Protein AF-A0A1U8DQM8-F1 (afdb_monomer)

Solvent-accessible surface area (backbone atoms only — not comparable to full-atom values): 13813 Å² total; per-residue (Å²): 132,87,80,74,88,72,86,80,68,83,82,85,63,95,74,50,70,71,56,52,53,49,51,53,57,45,54,64,65,73,50,55,69,70,64,54,44,56,55,49,54,50,50,53,53,52,55,48,55,48,50,52,55,52,48,54,54,60,66,72,51,48,75,68,59,53,50,52,55,51,48,49,52,49,54,54,49,52,52,52,48,53,52,48,53,53,50,51,43,53,73,71,62,56,69,70,79,58,52,49,31,67,52,50,52,47,67,71,44,57,79,79,32,61,60,95,47,70,72,46,19,52,48,46,49,54,55,50,61,66,72,53,51,75,70,67,50,44,59,31,42,52,55,24,52,54,34,43,52,52,36,53,52,50,53,45,56,52,49,54,53,28,51,76,70,72,42,50,68,68,56,58,47,51,61,50,53,53,53,58,59,62,63,77,75,63,84,82,78,90,72,88,89,80,86,89,85,81,88,85,80,90,87,80,89,84,83,89,88,86,85,88,83,91,84,87,80,81,92,78,88,135

Sequence (222 aa):
MQLRGSEEQGMGDGIRVSEMAKKVAHTWRSLPVSEKQAYKAAEEMDMQVYKEQLALYKAQLTPSQKAALMEERIKKKASRELKRKKKELAMFGKPKKPYNSFNFFMAERFQEAKGISAPAKIKWLGDEWQNLSSSEKQNYVQLAEDDKIRYANEMKLWKEQMIEAGREDLLSSEKRFRMLRNKGTKPVKVSEVKTVMISKTAKASSSPEVLAKVVKTKKSEE

Structure (mmCIF, N/CA/C/O backbone):
data_AF-A0A1U8DQM8-F1
#
_entry.id   AF-A0A1U8DQM8-F1
#
loop_
_atom_site.group_PDB
_atom_site.id
_atom_site.type_symbol
_atom_site.label_atom_id
_atom_site.label_alt_id
_atom_site.label_comp_id
_atom_site.label_asym_id
_atom_site.label_entity_id
_atom_site.label_seq_id
_atom_site.pdbx_PDB_ins_code
_atom_site.Cartn_x
_atom_site.Cartn_y
_atom_site.Cartn_z
_atom_site.occupancy
_atom_site.B_iso_or_equiv
_atom_site.auth_seq_id
_atom_site.auth_comp_id
_atom_site.auth_asym_id
_atom_site.auth_atom_id
_atom_site.pdbx_PDB_model_num
ATOM 1 N N . MET A 1 1 ? 30.099 11.713 -32.894 1.00 36.06 1 MET A N 1
ATOM 2 C CA . MET A 1 1 ? 29.524 12.942 -33.482 1.00 36.06 1 MET A CA 1
ATOM 3 C C . MET A 1 1 ? 28.715 13.651 -32.412 1.00 36.06 1 MET A C 1
ATOM 5 O O . MET A 1 1 ? 27.859 13.004 -31.824 1.00 36.06 1 MET A O 1
ATOM 9 N N . GLN A 1 2 ? 28.953 14.936 -32.150 1.00 40.91 2 GLN A N 1
ATOM 10 C CA . GLN A 1 2 ? 27.982 15.759 -31.427 1.00 40.91 2 GLN A CA 1
ATOM 11 C C . GLN A 1 2 ? 26.792 16.034 -32.351 1.00 40.91 2 GLN A C 1
ATOM 13 O O . GLN A 1 2 ? 26.954 16.723 -33.357 1.00 40.91 2 GLN A O 1
ATOM 18 N N . LEU A 1 3 ? 25.596 15.571 -31.985 1.00 40.19 3 LEU A N 1
ATOM 19 C CA . LEU A 1 3 ? 24.382 16.254 -32.423 1.00 40.19 3 LEU A CA 1
ATOM 20 C C . LEU A 1 3 ? 24.177 17.446 -31.489 1.00 40.19 3 LEU A C 1
ATOM 22 O O . LEU A 1 3 ? 23.918 17.300 -30.296 1.00 40.19 3 LEU A O 1
ATOM 26 N N . ARG A 1 4 ? 24.416 18.635 -32.047 1.00 41.28 4 ARG A N 1
ATOM 27 C CA . ARG A 1 4 ? 24.192 19.931 -31.404 1.00 41.28 4 ARG A CA 1
ATOM 28 C C . ARG A 1 4 ? 22.707 20.056 -31.057 1.00 41.28 4 ARG A C 1
ATOM 30 O O . ARG A 1 4 ? 21.872 19.637 -31.852 1.00 41.28 4 ARG A O 1
ATOM 37 N N . GLY A 1 5 ? 22.395 20.626 -29.894 1.00 43.22 5 GLY A N 1
ATOM 38 C CA . GLY A 1 5 ? 21.014 20.754 -29.433 1.00 43.22 5 GLY A CA 1
ATOM 39 C C . GLY A 1 5 ? 20.124 21.475 -30.448 1.00 43.22 5 GLY A C 1
ATOM 40 O O . GLY A 1 5 ? 20.465 22.563 -30.909 1.00 43.22 5 GLY A O 1
ATOM 41 N N . SER A 1 6 ? 18.992 20.854 -30.769 1.00 37.62 6 SER A N 1
ATOM 42 C CA . SER A 1 6 ? 17.816 21.524 -31.324 1.00 37.62 6 SER A CA 1
ATOM 43 C C . SER A 1 6 ? 16.874 21.865 -30.171 1.00 37.62 6 SER A C 1
ATOM 45 O O . SER A 1 6 ? 16.857 21.168 -29.157 1.00 37.62 6 SER A O 1
ATOM 47 N N . GLU A 1 7 ? 16.131 22.958 -30.297 1.00 46.09 7 GLU A N 1
ATOM 48 C CA . GLU A 1 7 ? 15.378 23.537 -29.186 1.00 46.09 7 GLU A CA 1
ATOM 49 C C .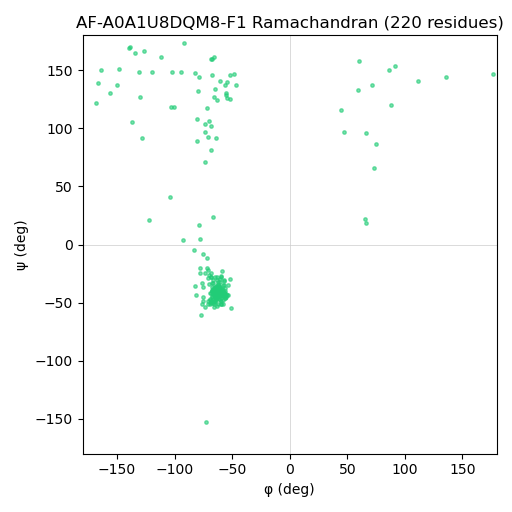 GLU A 1 7 ? 14.139 22.704 -28.825 1.00 46.09 7 GLU A C 1
ATOM 51 O O . GLU A 1 7 ? 13.055 22.911 -29.371 1.00 46.09 7 GLU A O 1
ATOM 56 N N . GLU A 1 8 ? 14.248 21.839 -27.811 1.00 42.84 8 GLU A N 1
ATOM 57 C CA . GLU A 1 8 ? 13.087 21.560 -26.962 1.00 42.84 8 GLU A CA 1
ATOM 58 C C . GLU A 1 8 ? 12.783 22.823 -26.146 1.00 42.84 8 GLU A C 1
ATOM 60 O O . GLU A 1 8 ? 13.183 22.970 -24.989 1.00 42.84 8 GLU A O 1
ATOM 65 N N . GLN A 1 9 ? 12.079 23.766 -26.781 1.00 41.47 9 GLN A N 1
ATOM 66 C CA . GLN A 1 9 ? 11.405 24.844 -26.070 1.00 41.47 9 GLN A CA 1
ATOM 67 C C . GLN A 1 9 ? 10.552 24.212 -24.970 1.00 41.47 9 GLN A C 1
ATOM 69 O O . GLN A 1 9 ? 9.730 23.331 -25.238 1.00 41.47 9 GLN A O 1
ATOM 74 N N . GLY A 1 10 ? 10.753 24.654 -23.729 1.00 51.84 10 GLY A N 1
ATOM 75 C CA . GLY A 1 10 ? 9.989 24.167 -22.589 1.00 51.84 10 GLY A CA 1
ATOM 76 C C . GLY A 1 10 ? 8.522 24.549 -22.744 1.00 51.84 10 GLY A C 1
ATOM 77 O O . GLY A 1 10 ? 8.129 25.630 -22.313 1.00 51.84 10 GLY A O 1
ATOM 78 N N . MET A 1 11 ? 7.722 23.670 -23.356 1.00 46.69 11 MET A N 1
ATOM 79 C CA . MET A 1 11 ? 6.286 23.855 -23.574 1.00 46.69 11 MET A CA 1
ATOM 80 C C . MET A 1 11 ? 5.533 23.676 -22.249 1.00 46.69 11 MET A C 1
ATOM 82 O O . MET A 1 11 ? 4.872 22.669 -21.989 1.00 46.69 11 MET A O 1
ATOM 86 N N . GLY A 1 12 ? 5.727 24.669 -21.383 1.00 56.78 12 GLY A N 1
ATOM 87 C CA . GLY A 1 12 ? 5.123 24.802 -20.072 1.00 56.78 12 GLY A CA 1
ATOM 88 C C . GLY A 1 12 ? 3.648 25.135 -20.197 1.00 56.78 12 GLY A C 1
ATOM 89 O O . GLY A 1 12 ? 3.268 26.297 -20.240 1.00 56.78 12 GLY A O 1
ATOM 90 N N . ASP A 1 13 ? 2.834 24.088 -20.195 1.00 57.94 13 ASP A N 1
ATOM 91 C CA . ASP A 1 13 ? 1.391 24.149 -20.009 1.00 57.94 13 ASP A CA 1
ATOM 92 C C . ASP A 1 13 ? 0.968 23.056 -19.019 1.00 57.94 13 ASP A C 1
ATOM 94 O O . ASP A 1 13 ? 1.710 22.104 -18.763 1.00 57.94 13 ASP A O 1
ATOM 98 N N . GLY A 1 14 ? -0.255 23.140 -18.488 1.00 64.81 14 GLY A N 1
ATOM 99 C CA . GLY A 1 14 ? -0.818 22.183 -17.515 1.00 64.81 14 GLY A CA 1
ATOM 100 C C . GLY A 1 14 ? -1.067 20.753 -18.038 1.00 64.81 14 GLY A C 1
ATOM 101 O O . GLY A 1 14 ? -1.919 20.035 -17.508 1.00 64.81 14 GLY A O 1
ATOM 102 N N . ILE A 1 15 ? -0.370 20.324 -19.094 1.00 69.06 15 ILE A N 1
ATOM 103 C CA . ILE A 1 15 ? -0.572 19.048 -19.783 1.00 69.06 15 ILE A CA 1
ATOM 104 C C . ILE A 1 15 ? -0.110 17.893 -18.891 1.00 69.06 15 ILE A C 1
ATOM 106 O O . ILE A 1 15 ? 1.076 17.608 -18.726 1.00 69.06 15 ILE A O 1
ATOM 110 N N . ARG A 1 16 ? -1.081 17.159 -18.346 1.00 87.50 16 ARG A N 1
ATOM 111 C CA . ARG A 1 16 ? -0.846 15.941 -17.564 1.00 87.50 16 ARG A CA 1
ATOM 112 C C . ARG A 1 16 ? 0.002 14.936 -18.355 1.00 87.50 16 ARG A C 1
ATOM 114 O O . ARG A 1 16 ? -0.256 14.687 -19.530 1.00 87.50 16 ARG A O 1
ATOM 121 N N . VAL A 1 17 ? 0.939 14.265 -17.679 1.00 88.50 17 VAL A N 1
ATOM 122 C CA . VAL A 1 17 ? 1.863 13.269 -18.273 1.00 88.50 17 VAL A CA 1
ATOM 123 C C . VAL A 1 17 ? 1.148 12.176 -19.090 1.00 88.50 17 VAL A C 1
ATOM 125 O O . VAL A 1 17 ? 1.693 11.694 -20.079 1.00 88.50 17 VAL A O 1
ATOM 128 N N . SER A 1 18 ? -0.096 11.819 -18.743 1.00 90.00 18 SER A N 1
ATOM 129 C CA . SER A 1 18 ? -0.920 10.888 -19.531 1.00 90.00 18 SER A CA 1
ATOM 130 C C . SER A 1 18 ? -1.238 11.391 -20.942 1.00 90.00 18 SER A C 1
ATOM 132 O O . SER A 1 18 ? -1.303 10.593 -21.873 1.00 90.00 18 SER A O 1
ATOM 134 N N . GLU A 1 19 ? -1.415 12.699 -21.117 1.00 91.25 19 GLU A N 1
ATOM 135 C CA . GLU A 1 19 ? -1.759 13.318 -22.398 1.00 91.25 19 GLU A CA 1
ATOM 136 C C . GLU A 1 19 ? -0.512 13.529 -23.259 1.00 91.25 19 GLU A C 1
ATOM 138 O O . GLU A 1 19 ? -0.554 13.282 -24.462 1.00 91.25 19 GLU A O 1
ATOM 143 N N . MET A 1 20 ? 0.630 13.848 -22.638 1.00 91.12 20 MET A N 1
ATOM 144 C CA . MET A 1 20 ? 1.933 13.808 -23.315 1.00 91.12 20 MET A CA 1
ATOM 145 C C . MET A 1 20 ? 2.249 12.391 -23.819 1.00 91.12 20 MET A C 1
ATOM 147 O O . MET A 1 20 ? 2.551 12.209 -24.996 1.00 91.12 20 MET A O 1
ATOM 151 N N . ALA A 1 21 ? 2.069 11.364 -22.979 1.00 93.25 21 ALA A N 1
ATOM 152 C CA . ALA A 1 21 ? 2.271 9.969 -23.375 1.00 93.25 21 ALA A CA 1
ATOM 153 C C . ALA A 1 21 ? 1.322 9.518 -24.504 1.00 93.25 21 ALA A C 1
ATOM 155 O O . ALA A 1 21 ? 1.742 8.778 -25.393 1.00 93.25 21 ALA A O 1
ATOM 156 N N . LYS A 1 22 ? 0.062 9.987 -24.525 1.00 94.69 22 LYS A N 1
ATOM 157 C CA . LYS A 1 22 ? -0.864 9.760 -25.653 1.00 94.69 22 LYS A CA 1
ATOM 158 C C . LYS A 1 22 ? -0.367 10.416 -26.944 1.00 94.69 22 LYS A C 1
ATOM 160 O O . LYS A 1 22 ? -0.381 9.749 -27.977 1.00 94.69 22 LYS A O 1
ATOM 165 N N . LYS A 1 23 ? 0.085 11.679 -26.891 1.00 93.94 23 LYS A N 1
ATOM 166 C CA . LYS A 1 23 ? 0.646 12.402 -28.049 1.00 93.94 23 LYS A CA 1
ATOM 167 C C . LYS A 1 23 ? 1.870 11.671 -28.615 1.00 93.94 23 LYS A C 1
ATOM 169 O O . LYS A 1 23 ? 1.865 11.332 -29.793 1.00 93.94 23 LYS A O 1
ATOM 174 N N . VAL A 1 24 ? 2.844 11.318 -27.771 1.00 94.12 24 VAL A N 1
ATOM 175 C CA . VAL A 1 24 ? 4.051 10.562 -28.171 1.00 94.12 24 VAL A CA 1
ATOM 176 C C . VAL A 1 24 ? 3.701 9.177 -28.732 1.00 94.12 24 VAL A C 1
ATOM 178 O O . VAL A 1 24 ? 4.240 8.754 -29.751 1.00 94.12 24 VAL A O 1
ATOM 181 N N . ALA A 1 25 ? 2.740 8.469 -28.131 1.00 94.62 25 ALA A N 1
ATOM 182 C CA . ALA A 1 25 ? 2.279 7.192 -28.670 1.00 94.62 25 ALA A CA 1
ATOM 183 C C . ALA A 1 25 ? 1.523 7.342 -30.006 1.00 94.62 25 ALA A C 1
ATOM 185 O O . ALA A 1 25 ? 1.447 6.381 -30.772 1.00 94.62 25 ALA A O 1
ATOM 186 N N . HIS A 1 26 ? 0.922 8.499 -30.296 1.00 95.38 26 HIS A N 1
ATOM 187 C CA . HIS A 1 26 ? 0.306 8.777 -31.594 1.00 95.38 26 HIS A CA 1
ATOM 188 C C . HIS A 1 26 ? 1.375 9.074 -32.654 1.00 95.38 26 HIS A C 1
ATOM 190 O O . HIS A 1 26 ? 1.394 8.388 -33.674 1.00 95.38 26 HIS A O 1
ATOM 196 N N . THR A 1 27 ? 2.315 9.988 -32.383 1.00 94.00 27 THR A N 1
ATOM 197 C CA . THR A 1 27 ? 3.402 10.321 -33.323 1.00 94.00 27 THR A CA 1
ATOM 198 C C . THR A 1 27 ? 4.279 9.109 -33.640 1.00 94.00 27 THR A C 1
ATOM 200 O O . THR A 1 27 ? 4.597 8.868 -34.802 1.00 94.00 27 THR A O 1
ATOM 203 N N . TRP A 1 28 ? 4.575 8.257 -32.650 1.00 94.38 28 TRP A N 1
ATOM 204 C CA . TRP A 1 28 ? 5.273 6.989 -32.889 1.00 94.38 28 TRP A CA 1
ATOM 205 C C . TRP A 1 28 ? 4.485 6.026 -33.789 1.00 94.38 28 TRP A C 1
ATOM 207 O O . TRP A 1 28 ? 5.083 5.277 -34.557 1.00 94.38 28 TRP A O 1
ATOM 217 N N . ARG A 1 29 ? 3.144 6.021 -33.756 1.00 94.75 29 ARG A N 1
ATOM 218 C CA . ARG A 1 29 ? 2.362 5.198 -34.696 1.00 94.75 29 ARG A CA 1
ATOM 219 C C . ARG A 1 29 ? 2.481 5.731 -36.121 1.00 94.75 29 ARG A C 1
ATOM 221 O O . ARG A 1 29 ? 2.785 4.929 -37.000 1.00 94.75 29 ARG A O 1
ATOM 228 N N . SER A 1 30 ? 2.324 7.040 -36.328 1.00 93.06 30 SER A N 1
ATOM 229 C CA . SER A 1 30 ? 2.371 7.680 -37.653 1.00 93.06 30 SER A CA 1
ATOM 230 C C . SER A 1 30 ? 3.765 7.757 -38.291 1.00 93.06 30 SER A C 1
ATOM 232 O O . SER A 1 30 ? 3.848 7.897 -39.506 1.00 93.06 30 SER A O 1
ATOM 234 N N . LEU A 1 31 ? 4.848 7.654 -37.511 1.00 94.69 31 LEU A N 1
ATOM 235 C CA . LEU A 1 31 ? 6.232 7.728 -38.009 1.00 94.69 31 LEU A CA 1
ATOM 236 C C . LEU A 1 31 ? 6.516 6.676 -39.112 1.00 94.69 31 LEU A C 1
ATOM 238 O O . LEU A 1 31 ? 6.117 5.516 -38.939 1.00 94.69 31 LEU A O 1
ATOM 242 N N . PRO A 1 32 ? 7.212 6.999 -40.217 1.00 94.56 32 PRO A N 1
ATOM 243 C CA . PRO A 1 32 ? 7.541 6.017 -41.251 1.00 94.56 32 PRO A CA 1
ATOM 244 C C . PRO A 1 32 ? 8.507 4.926 -40.755 1.00 94.56 32 PRO A C 1
ATOM 246 O O . PRO A 1 32 ? 9.194 5.055 -39.739 1.00 94.56 32 PRO A O 1
ATOM 249 N N . VAL A 1 33 ? 8.551 3.804 -41.482 1.00 92.50 33 VAL A N 1
ATOM 250 C CA . VAL A 1 33 ? 9.349 2.621 -41.101 1.00 92.50 33 VAL A CA 1
ATOM 251 C C . VAL A 1 33 ? 10.857 2.899 -41.156 1.00 92.50 33 VAL A C 1
ATOM 253 O O . VAL A 1 33 ? 11.587 2.380 -40.316 1.00 92.50 33 VAL A O 1
ATOM 256 N N . SER A 1 34 ? 11.308 3.752 -42.078 1.00 92.12 34 SER A N 1
ATOM 257 C CA . SER A 1 34 ? 12.699 4.207 -42.212 1.00 92.12 34 SER A CA 1
ATOM 258 C C . SER A 1 34 ? 13.208 4.929 -40.960 1.00 92.12 34 SER A C 1
ATOM 260 O O . SER A 1 34 ? 14.252 4.580 -40.419 1.00 92.12 34 SER A O 1
ATOM 262 N N . GLU A 1 35 ? 12.443 5.887 -40.438 1.00 90.31 35 GLU A N 1
ATOM 263 C CA . GLU A 1 35 ? 12.791 6.610 -39.208 1.00 90.31 35 GLU A CA 1
ATOM 264 C C . GLU A 1 35 ? 12.745 5.676 -37.991 1.00 90.31 35 GLU A C 1
ATOM 266 O O . GLU A 1 35 ? 13.684 5.634 -37.196 1.00 90.31 35 GLU A O 1
ATOM 271 N N . LYS A 1 36 ? 11.719 4.816 -37.898 1.00 93.19 36 LYS A N 1
ATOM 272 C CA . LYS A 1 36 ? 11.647 3.744 -36.886 1.00 93.19 36 LYS A CA 1
ATOM 273 C C . LYS A 1 36 ? 12.842 2.784 -36.937 1.00 93.19 36 LYS A C 1
ATOM 275 O O . LYS A 1 36 ? 13.203 2.224 -35.904 1.00 93.19 36 LYS A O 1
ATOM 280 N N . GLN A 1 37 ? 13.445 2.564 -38.105 1.00 93.94 37 GLN A N 1
ATOM 281 C CA . GLN A 1 37 ? 14.603 1.684 -38.265 1.00 93.94 37 GLN A CA 1
ATOM 282 C C . GLN A 1 37 ? 15.867 2.274 -37.626 1.00 93.94 37 GLN A C 1
ATOM 284 O O . GLN A 1 37 ? 16.631 1.516 -37.033 1.00 93.94 37 GLN A O 1
ATOM 289 N N . ALA A 1 38 ? 16.052 3.600 -37.647 1.00 93.75 38 ALA A N 1
ATOM 290 C CA . ALA A 1 38 ? 17.158 4.251 -36.940 1.00 93.75 38 ALA A CA 1
ATOM 291 C C . ALA A 1 38 ? 17.073 4.020 -35.419 1.00 93.75 38 ALA A C 1
ATOM 293 O O . ALA A 1 38 ? 18.057 3.622 -34.797 1.00 93.75 38 ALA A O 1
ATOM 294 N N . TYR A 1 39 ? 15.878 4.164 -34.833 1.00 94.31 39 TYR A N 1
ATOM 295 C CA . TYR A 1 39 ? 15.647 3.862 -33.414 1.00 94.31 39 TYR A CA 1
ATOM 296 C C . TYR A 1 39 ? 15.872 2.382 -33.073 1.00 94.31 39 TYR A C 1
ATOM 298 O O . TYR A 1 39 ? 16.432 2.090 -32.023 1.00 94.31 39 TYR A O 1
ATOM 306 N N . LYS A 1 40 ? 15.492 1.445 -33.954 1.00 94.06 40 LYS A N 1
ATOM 307 C CA . LYS A 1 40 ? 15.761 0.006 -33.761 1.00 94.06 40 LYS A CA 1
ATOM 308 C C . LYS A 1 40 ? 17.248 -0.342 -33.842 1.00 94.06 40 LYS A C 1
ATOM 310 O O . LYS A 1 40 ? 17.715 -1.175 -33.076 1.00 94.06 40 LYS A O 1
ATOM 315 N N . ALA A 1 41 ? 17.990 0.287 -34.753 1.00 94.81 41 ALA A N 1
ATOM 316 C CA . ALA A 1 41 ? 19.435 0.097 -34.852 1.00 94.81 41 ALA A CA 1
ATOM 317 C C . ALA A 1 41 ? 20.151 0.631 -33.598 1.00 94.81 41 ALA A C 1
ATOM 319 O O . ALA A 1 41 ? 21.055 -0.023 -33.083 1.00 94.81 41 ALA A O 1
ATOM 320 N N . ALA A 1 42 ? 19.703 1.771 -33.059 1.00 95.31 42 ALA A N 1
ATOM 321 C CA . ALA A 1 42 ? 20.172 2.275 -31.768 1.00 95.31 42 ALA A CA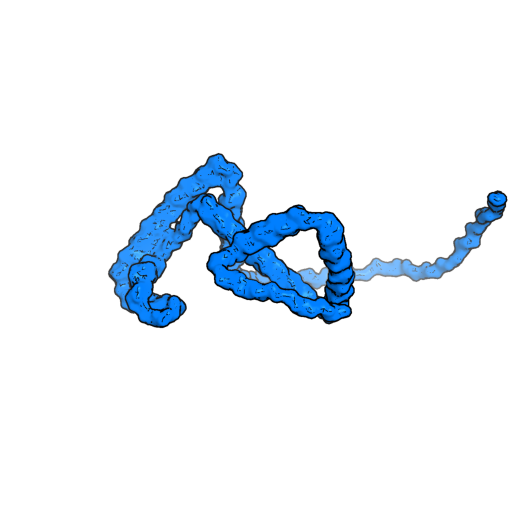 1
ATOM 322 C C . ALA A 1 42 ? 19.805 1.323 -30.611 1.00 95.31 42 ALA A C 1
ATOM 324 O O . ALA A 1 42 ? 20.681 0.959 -29.833 1.00 95.31 42 ALA A O 1
ATOM 325 N N . GLU A 1 43 ? 18.554 0.843 -30.549 1.00 94.88 43 GLU A N 1
ATOM 326 C CA . GLU A 1 43 ? 18.095 -0.145 -29.558 1.00 94.88 43 GLU A CA 1
ATOM 327 C C . GLU A 1 43 ? 18.955 -1.417 -29.578 1.00 94.88 43 GLU A C 1
ATOM 329 O O . GLU A 1 43 ? 19.318 -1.922 -28.519 1.00 94.88 43 GLU A O 1
ATOM 334 N N . GLU A 1 44 ? 19.324 -1.933 -30.754 1.00 95.56 44 GLU A N 1
ATOM 335 C CA . GLU A 1 44 ? 20.173 -3.122 -30.862 1.00 95.56 44 GLU A CA 1
ATOM 336 C C . GLU A 1 44 ? 21.594 -2.883 -30.327 1.00 95.56 44 GLU A C 1
ATOM 338 O O . GLU A 1 44 ? 22.113 -3.726 -29.589 1.00 95.56 44 GLU A O 1
ATOM 343 N N . MET A 1 45 ? 22.198 -1.730 -30.634 1.00 95.50 45 MET A N 1
ATOM 344 C CA . MET A 1 45 ? 23.521 -1.339 -30.130 1.00 95.50 45 MET A CA 1
ATOM 345 C C . MET A 1 45 ? 23.502 -1.140 -28.604 1.00 95.50 45 MET A C 1
ATOM 347 O O . MET A 1 45 ? 24.312 -1.735 -27.889 1.00 95.50 45 MET A O 1
ATOM 351 N N . ASP A 1 46 ? 22.522 -0.396 -28.084 1.00 96.75 46 ASP A N 1
ATOM 352 C CA . ASP A 1 46 ? 22.324 -0.194 -26.643 1.00 96.75 46 ASP A CA 1
ATOM 353 C C . ASP A 1 46 ? 22.056 -1.525 -25.920 1.00 96.75 46 ASP A C 1
ATOM 355 O O . ASP A 1 46 ? 22.560 -1.763 -24.820 1.00 96.75 46 ASP A O 1
ATOM 359 N N . MET A 1 47 ? 21.322 -2.447 -26.551 1.00 95.94 47 MET A N 1
ATOM 360 C CA . MET A 1 47 ? 21.073 -3.789 -26.022 1.00 95.94 47 MET A CA 1
ATOM 361 C C . MET A 1 47 ? 22.303 -4.702 -26.050 1.00 95.94 47 MET A C 1
ATOM 363 O O . MET A 1 47 ? 22.331 -5.666 -25.282 1.00 95.94 47 MET A O 1
ATOM 367 N N . GLN A 1 48 ? 23.309 -4.452 -26.892 1.00 96.25 48 GLN A N 1
ATOM 368 C CA . GLN A 1 48 ? 24.607 -5.135 -26.809 1.00 96.25 48 GLN A CA 1
ATOM 369 C C . GLN A 1 48 ? 25.399 -4.604 -25.609 1.00 96.25 48 GLN A C 1
ATOM 371 O O . GLN A 1 48 ? 25.709 -5.377 -24.698 1.00 96.25 48 GLN A O 1
ATOM 376 N N . VAL A 1 49 ? 25.583 -3.282 -25.525 1.00 97.50 49 VAL A N 1
ATOM 377 C CA . VAL A 1 49 ? 26.269 -2.606 -24.407 1.00 97.50 49 VAL A CA 1
ATOM 378 C C . VAL A 1 49 ? 25.636 -2.968 -23.055 1.00 97.50 49 VAL A C 1
ATOM 380 O O . VAL A 1 49 ? 26.337 -3.305 -22.098 1.00 97.50 49 VAL A O 1
ATOM 383 N N . TYR A 1 50 ? 24.303 -2.993 -22.970 1.00 97.25 50 TYR A N 1
ATOM 384 C CA . TYR A 1 50 ? 23.579 -3.395 -21.763 1.00 97.25 50 TYR A CA 1
ATOM 385 C C . TYR A 1 50 ? 23.854 -4.851 -21.353 1.00 97.25 50 TYR A C 1
ATOM 387 O O . TYR A 1 50 ? 24.003 -5.129 -20.161 1.00 97.25 50 TYR A O 1
ATOM 395 N N . LYS A 1 51 ? 23.938 -5.798 -22.303 1.00 97.62 51 LYS A N 1
ATOM 396 C CA . LYS A 1 51 ? 24.243 -7.211 -21.996 1.00 97.62 51 LYS A CA 1
ATOM 397 C C . LYS A 1 51 ? 25.643 -7.354 -21.401 1.00 97.62 51 LYS A C 1
ATOM 399 O O . LYS A 1 51 ? 25.795 -8.073 -20.413 1.00 97.62 51 LYS A O 1
ATOM 404 N N . GLU A 1 52 ? 26.628 -6.656 -21.961 1.00 97.19 52 GLU A N 1
ATOM 405 C CA . GLU A 1 52 ? 28.019 -6.669 -21.493 1.00 97.19 52 GLU A CA 1
ATOM 406 C C . GLU A 1 52 ? 28.151 -6.049 -20.098 1.00 97.19 52 GLU A C 1
ATOM 408 O O . GLU A 1 52 ? 28.641 -6.701 -19.172 1.00 97.19 52 GLU A O 1
ATOM 413 N N . GLN A 1 53 ? 27.614 -4.841 -19.898 1.00 97.56 53 GLN A N 1
ATOM 414 C CA . GLN A 1 53 ? 27.585 -4.181 -18.588 1.00 97.56 53 GLN A CA 1
ATOM 415 C C . GLN A 1 53 ? 26.872 -5.040 -17.532 1.00 97.56 53 GLN A C 1
ATOM 417 O O . GLN A 1 53 ? 27.355 -5.189 -16.406 1.00 97.56 53 GLN A O 1
ATOM 422 N N . LEU A 1 54 ? 25.749 -5.669 -17.894 1.00 95.88 54 LEU A N 1
ATOM 423 C CA . LEU A 1 54 ? 25.007 -6.565 -17.008 1.00 95.88 54 LEU A CA 1
ATOM 424 C C . LEU A 1 54 ? 25.784 -7.854 -16.692 1.00 95.88 54 LEU A C 1
ATOM 426 O O . LEU A 1 54 ? 25.633 -8.390 -15.591 1.00 95.88 54 LEU A O 1
ATOM 430 N N . ALA A 1 55 ? 26.595 -8.369 -17.621 1.00 96.44 55 ALA A N 1
ATOM 431 C CA . ALA A 1 55 ? 27.465 -9.518 -17.388 1.00 96.44 55 ALA A CA 1
ATOM 432 C C . ALA A 1 55 ? 28.602 -9.166 -16.415 1.00 96.44 55 ALA A C 1
ATOM 434 O O . ALA A 1 55 ? 28.776 -9.866 -15.416 1.00 96.44 55 ALA A O 1
ATOM 435 N N . LEU A 1 56 ? 29.293 -8.041 -16.637 1.00 97.00 56 LEU A N 1
ATOM 436 C CA . LEU A 1 56 ? 30.341 -7.528 -15.746 1.00 97.00 56 LEU A CA 1
ATOM 437 C C . LEU A 1 56 ? 29.805 -7.283 -14.325 1.00 97.00 56 LEU A C 1
ATOM 439 O O . LEU A 1 56 ? 30.367 -7.787 -13.353 1.00 97.00 56 LEU A O 1
ATOM 443 N N . TYR A 1 57 ? 28.656 -6.614 -14.199 1.00 96.12 57 TYR A N 1
ATOM 444 C CA . TYR A 1 57 ? 27.980 -6.392 -12.917 1.00 96.12 57 TYR A CA 1
ATOM 445 C C . TYR A 1 57 ? 27.618 -7.709 -12.201 1.00 96.12 57 TYR A C 1
ATOM 447 O O . TYR A 1 57 ? 27.848 -7.867 -11.000 1.00 96.12 57 TYR A O 1
ATOM 455 N N . LYS A 1 58 ? 27.097 -8.706 -12.933 1.00 94.50 58 LYS A N 1
ATOM 456 C CA . LYS A 1 58 ? 26.801 -10.041 -12.379 1.00 94.50 58 LYS A CA 1
ATOM 457 C C . LYS A 1 58 ? 28.057 -10.815 -11.973 1.00 94.50 58 LYS A C 1
ATOM 459 O O . LYS A 1 58 ? 27.963 -11.621 -11.044 1.00 94.50 58 LYS A O 1
ATOM 464 N N . ALA A 1 59 ? 29.191 -10.604 -12.637 1.00 94.44 59 ALA A N 1
ATOM 465 C CA . ALA A 1 59 ? 30.466 -11.218 -12.275 1.00 94.44 59 ALA A CA 1
ATOM 466 C C . ALA A 1 59 ? 31.026 -10.613 -10.976 1.00 94.44 59 ALA A C 1
ATOM 468 O O . ALA A 1 59 ? 31.329 -11.358 -10.048 1.00 94.44 59 ALA A O 1
ATOM 469 N N . GLN A 1 60 ? 31.058 -9.279 -10.875 1.00 95.12 60 GLN A N 1
ATOM 470 C CA . GLN A 1 60 ? 31.565 -8.533 -9.711 1.00 95.12 60 GLN A CA 1
ATOM 471 C C . GLN A 1 60 ? 30.767 -8.780 -8.416 1.00 95.12 60 GLN A C 1
ATOM 473 O O . GLN A 1 60 ? 31.320 -8.725 -7.319 1.00 95.12 60 GLN A O 1
ATOM 478 N N . LEU A 1 61 ? 29.462 -9.052 -8.519 1.00 94.38 61 LEU A N 1
ATOM 479 C CA . LEU A 1 61 ? 28.594 -9.288 -7.362 1.00 94.38 61 LEU A CA 1
ATOM 480 C C . LEU A 1 61 ? 28.988 -10.539 -6.548 1.00 94.38 61 LEU A C 1
ATOM 482 O O . LEU A 1 61 ? 28.945 -11.666 -7.047 1.00 94.38 61 LEU A O 1
ATOM 486 N N . THR A 1 62 ? 29.235 -10.371 -5.248 1.00 95.56 62 THR A N 1
ATOM 487 C CA . THR A 1 62 ? 29.469 -11.488 -4.310 1.00 95.56 62 THR A CA 1
ATOM 488 C C . THR A 1 62 ? 28.209 -12.353 -4.097 1.00 95.56 62 THR A C 1
ATOM 490 O O . THR A 1 62 ? 27.086 -11.874 -4.302 1.00 95.56 62 THR A O 1
ATOM 493 N N . PRO A 1 63 ? 28.337 -13.614 -3.627 1.00 95.06 63 PRO A N 1
ATOM 494 C CA . PRO A 1 63 ? 27.186 -14.461 -3.291 1.00 95.06 63 PRO A CA 1
ATOM 495 C C . PRO A 1 63 ? 26.230 -13.830 -2.264 1.00 95.06 63 PRO A C 1
ATOM 497 O O . PRO A 1 63 ? 25.014 -13.934 -2.415 1.00 95.06 63 PRO A O 1
ATOM 500 N N . SER A 1 64 ? 26.765 -13.112 -1.269 1.00 94.75 64 SER A N 1
ATOM 501 C CA . SER A 1 64 ? 25.967 -12.407 -0.254 1.00 94.75 64 SER A CA 1
ATOM 502 C C . SER A 1 64 ? 25.125 -11.279 -0.868 1.00 94.75 64 SER A C 1
ATOM 504 O O . SER A 1 64 ? 23.910 -11.225 -0.673 1.00 94.75 64 SER A O 1
ATOM 506 N N . GLN A 1 65 ? 25.726 -10.434 -1.715 1.00 95.50 65 GLN A N 1
ATOM 507 C CA . GLN A 1 65 ? 24.992 -9.381 -2.430 1.00 95.50 65 GLN A CA 1
ATOM 508 C C . GLN A 1 65 ? 23.949 -9.967 -3.400 1.00 95.50 65 GLN A C 1
ATOM 510 O O . GLN A 1 65 ? 22.837 -9.446 -3.493 1.00 95.50 65 GLN A O 1
ATOM 515 N N . LYS A 1 66 ? 24.259 -11.083 -4.081 1.00 94.44 66 LYS A N 1
ATOM 516 C CA . LYS A 1 66 ? 23.302 -11.826 -4.926 1.00 94.44 66 LYS A CA 1
ATOM 517 C C . LYS A 1 66 ? 22.086 -12.306 -4.123 1.00 94.44 66 LYS A C 1
ATOM 519 O O . LYS A 1 66 ? 20.956 -12.121 -4.578 1.00 94.44 66 LYS A O 1
ATOM 524 N N . ALA A 1 67 ? 22.299 -12.851 -2.923 1.00 95.06 67 ALA A N 1
ATOM 525 C CA . ALA A 1 67 ? 21.222 -13.258 -2.022 1.00 95.06 67 ALA A CA 1
ATOM 526 C C . ALA A 1 67 ? 20.381 -12.060 -1.540 1.00 95.06 67 ALA A C 1
ATOM 528 O O . ALA A 1 67 ? 19.154 -12.103 -1.635 1.00 95.06 67 ALA A O 1
ATOM 529 N N . ALA A 1 68 ? 21.015 -10.962 -1.116 1.00 96.31 68 ALA A N 1
ATOM 530 C CA . ALA A 1 68 ? 20.321 -9.748 -0.676 1.00 96.31 68 ALA A CA 1
ATOM 531 C C . ALA A 1 68 ? 19.452 -9.124 -1.788 1.00 96.31 68 ALA A C 1
ATOM 533 O O . ALA A 1 68 ? 18.289 -8.787 -1.559 1.00 96.31 68 ALA A O 1
ATOM 534 N N . LEU A 1 69 ? 19.966 -9.041 -3.022 1.00 94.88 69 LEU A N 1
ATOM 535 C CA . LEU A 1 69 ? 19.205 -8.573 -4.190 1.00 94.88 69 LEU A CA 1
ATOM 536 C C . LEU A 1 69 ? 18.036 -9.510 -4.537 1.00 94.88 69 LEU A C 1
ATOM 538 O O . LEU A 1 69 ? 16.966 -9.050 -4.944 1.00 94.88 69 LEU A O 1
ATOM 542 N N . MET A 1 70 ? 18.206 -10.825 -4.377 1.00 94.81 70 MET A N 1
ATOM 543 C CA . MET A 1 70 ? 17.118 -11.790 -4.559 1.00 94.81 70 MET A CA 1
ATOM 544 C C . MET A 1 70 ? 16.029 -11.614 -3.492 1.00 94.81 70 MET A C 1
ATOM 546 O O . MET A 1 70 ? 14.842 -11.597 -3.828 1.00 94.81 70 MET A O 1
ATOM 550 N N . GLU A 1 71 ? 16.414 -11.411 -2.234 1.00 95.44 71 GLU A N 1
ATOM 551 C CA . GLU A 1 71 ? 15.488 -11.173 -1.128 1.00 95.44 71 GLU A CA 1
ATOM 552 C C . GLU A 1 71 ? 14.727 -9.842 -1.293 1.00 95.44 71 GLU A C 1
ATOM 554 O O . GLU A 1 71 ? 13.505 -9.807 -1.126 1.00 95.44 71 GLU A O 1
ATOM 559 N N . GLU A 1 72 ? 15.397 -8.762 -1.716 1.00 96.62 72 GLU A N 1
ATOM 560 C CA . GLU A 1 72 ? 14.760 -7.472 -2.029 1.00 96.62 72 GLU A CA 1
ATOM 561 C C . GLU A 1 72 ? 13.737 -7.626 -3.163 1.00 96.62 72 GLU A C 1
ATOM 563 O O . GLU A 1 72 ? 12.592 -7.190 -3.030 1.00 96.62 72 GLU A O 1
ATOM 568 N N . ARG A 1 73 ? 14.080 -8.354 -4.237 1.00 96.44 73 ARG A N 1
ATOM 569 C CA . ARG A 1 73 ? 13.143 -8.668 -5.332 1.00 96.44 73 ARG A CA 1
ATOM 570 C C . ARG A 1 73 ? 11.932 -9.476 -4.854 1.00 96.44 73 ARG A C 1
ATOM 572 O O . ARG A 1 73 ? 10.817 -9.199 -5.306 1.00 96.44 73 ARG A O 1
ATOM 579 N N . ILE A 1 74 ? 12.110 -10.424 -3.930 1.00 96.25 74 ILE A N 1
ATOM 580 C CA . ILE A 1 74 ? 11.012 -11.193 -3.319 1.00 96.25 74 ILE A CA 1
ATOM 581 C C . ILE A 1 74 ? 10.124 -10.276 -2.462 1.00 96.25 74 ILE A C 1
ATOM 583 O O . ILE A 1 74 ? 8.913 -10.221 -2.695 1.00 96.25 74 ILE A O 1
ATOM 587 N N . LYS A 1 75 ? 10.707 -9.482 -1.553 1.00 95.00 75 LYS A N 1
ATOM 588 C CA . LYS A 1 75 ? 10.004 -8.481 -0.723 1.00 95.00 75 LYS A CA 1
ATOM 589 C C . LYS A 1 75 ? 9.208 -7.488 -1.586 1.00 95.00 75 LYS A C 1
ATOM 591 O O . LYS A 1 75 ? 8.026 -7.237 -1.335 1.00 95.00 75 LYS A O 1
ATOM 596 N N . LYS A 1 76 ? 9.815 -6.979 -2.664 1.00 95.56 76 LYS A N 1
ATOM 597 C CA . LYS A 1 76 ? 9.220 -6.048 -3.641 1.00 95.56 76 LYS A CA 1
ATOM 598 C C . LYS A 1 76 ? 8.076 -6.700 -4.434 1.00 95.56 76 LYS A C 1
ATOM 600 O O . LYS A 1 76 ? 7.038 -6.061 -4.626 1.00 95.56 76 LYS A O 1
ATOM 605 N N . LYS A 1 77 ? 8.202 -7.974 -4.838 1.00 95.00 77 LYS A N 1
ATOM 606 C CA . LYS A 1 77 ? 7.124 -8.749 -5.492 1.00 95.00 77 LYS A CA 1
ATOM 607 C C . LYS A 1 77 ? 5.949 -8.997 -4.539 1.00 95.00 77 LYS A C 1
ATOM 609 O O . LYS A 1 77 ? 4.817 -8.684 -4.902 1.00 95.00 77 LYS A O 1
ATOM 614 N N . ALA A 1 78 ? 6.210 -9.460 -3.316 1.00 94.12 78 ALA A N 1
ATOM 615 C CA . ALA A 1 78 ? 5.184 -9.699 -2.298 1.00 94.12 78 ALA A CA 1
ATOM 616 C C . ALA A 1 78 ? 4.438 -8.407 -1.908 1.00 94.12 78 ALA A C 1
ATOM 618 O O . ALA A 1 78 ? 3.212 -8.396 -1.822 1.00 94.12 78 ALA A O 1
ATOM 619 N N . SER A 1 79 ? 5.151 -7.283 -1.763 1.00 93.12 79 SER A N 1
ATOM 620 C CA . SER A 1 79 ? 4.550 -5.965 -1.504 1.00 93.12 79 SER A CA 1
ATOM 621 C C . SER A 1 79 ? 3.639 -5.499 -2.651 1.00 93.12 79 SER A C 1
ATOM 623 O O . SER A 1 79 ? 2.538 -4.999 -2.408 1.00 93.12 79 SER A O 1
ATOM 625 N N . ARG A 1 80 ? 4.044 -5.712 -3.914 1.00 94.94 80 ARG A N 1
ATOM 626 C CA . ARG A 1 80 ? 3.202 -5.445 -5.097 1.00 94.94 80 ARG A CA 1
ATOM 627 C C . ARG A 1 80 ? 1.955 -6.337 -5.123 1.00 94.94 80 ARG A C 1
ATOM 629 O O . ARG A 1 80 ? 0.861 -5.831 -5.366 1.00 94.94 80 ARG A O 1
ATOM 636 N N . GLU A 1 81 ? 2.095 -7.628 -4.830 1.00 92.25 81 GLU A N 1
ATOM 637 C CA . GLU A 1 81 ? 0.976 -8.578 -4.782 1.00 92.25 81 GLU A CA 1
ATOM 638 C C . GLU A 1 81 ? -0.029 -8.232 -3.672 1.00 92.25 81 GLU A C 1
ATOM 640 O O . GLU A 1 81 ? -1.230 -8.160 -3.931 1.00 92.25 81 GLU A O 1
ATOM 645 N N . LEU A 1 82 ? 0.450 -7.935 -2.460 1.00 90.19 82 LEU A N 1
ATOM 646 C CA . LEU A 1 82 ? -0.383 -7.520 -1.329 1.00 90.19 82 LEU A CA 1
ATOM 647 C C . LEU A 1 82 ? -1.148 -6.224 -1.640 1.00 90.19 82 LEU A C 1
ATOM 649 O O . LEU A 1 82 ? -2.334 -6.117 -1.330 1.00 90.19 82 LEU A O 1
ATOM 653 N N . LYS A 1 83 ? -0.502 -5.256 -2.307 1.00 91.56 83 LYS A N 1
ATOM 654 C CA . LYS A 1 83 ? -1.161 -4.031 -2.789 1.00 91.56 83 LYS A CA 1
ATOM 655 C C . LYS A 1 83 ? -2.220 -4.330 -3.859 1.00 91.56 83 LYS A C 1
ATOM 657 O O . LYS A 1 83 ? -3.285 -3.719 -3.806 1.00 91.56 83 LYS A O 1
ATOM 662 N N . ARG A 1 84 ? -1.980 -5.280 -4.776 1.00 92.81 84 ARG A N 1
ATOM 663 C CA . ARG A 1 84 ? -2.982 -5.727 -5.765 1.00 92.81 84 ARG A CA 1
ATOM 664 C C . ARG A 1 84 ? -4.188 -6.370 -5.078 1.00 92.81 84 ARG A C 1
ATOM 666 O O . ARG A 1 84 ? -5.297 -5.889 -5.267 1.00 92.81 84 ARG A O 1
ATOM 673 N N . LYS A 1 85 ? -3.964 -7.359 -4.206 1.00 89.19 85 LYS A N 1
ATOM 674 C CA . LYS A 1 85 ? -5.020 -8.031 -3.427 1.00 89.19 85 LYS A CA 1
ATOM 675 C C . LYS A 1 85 ? -5.815 -7.059 -2.548 1.00 89.19 85 LYS A C 1
ATOM 677 O O . LYS A 1 85 ? -7.030 -7.178 -2.461 1.00 89.19 85 LYS A O 1
ATOM 682 N N . LYS A 1 86 ? -5.169 -6.055 -1.935 1.00 89.00 86 LYS A N 1
ATOM 683 C CA . LYS A 1 86 ? -5.882 -5.010 -1.176 1.00 89.00 86 LYS A CA 1
ATOM 684 C C . LYS A 1 86 ? -6.778 -4.146 -2.075 1.00 89.00 86 LYS A C 1
ATOM 686 O O . LYS A 1 86 ? -7.882 -3.818 -1.656 1.00 89.00 86 LYS A O 1
ATOM 691 N N . LYS A 1 87 ? -6.325 -3.779 -3.282 1.00 92.25 87 LYS A N 1
ATOM 692 C CA . LYS A 1 87 ? -7.151 -3.041 -4.257 1.00 92.25 87 LYS A CA 1
ATOM 693 C C . LYS A 1 87 ? -8.324 -3.880 -4.764 1.00 92.25 87 LYS A C 1
ATOM 695 O O . LYS A 1 87 ? -9.429 -3.370 -4.824 1.00 92.25 87 LYS A O 1
ATOM 700 N N . GLU A 1 88 ? -8.087 -5.150 -5.074 1.00 91.56 88 GLU A N 1
ATOM 701 C CA . GLU A 1 88 ? -9.110 -6.100 -5.523 1.00 91.56 88 GLU A CA 1
ATOM 702 C C . GLU A 1 88 ? -10.214 -6.279 -4.470 1.00 91.56 88 GLU A C 1
ATOM 704 O O . GLU A 1 88 ? -11.381 -6.044 -4.758 1.00 91.56 88 GLU A O 1
ATOM 709 N N . LEU A 1 89 ? -9.852 -6.559 -3.213 1.00 90.94 89 LEU A N 1
ATOM 710 C CA . LEU A 1 89 ? -10.823 -6.654 -2.116 1.00 90.94 89 LEU A CA 1
ATOM 711 C C . LEU A 1 89 ? -11.594 -5.341 -1.877 1.00 90.94 89 LEU A C 1
ATOM 713 O O . LEU A 1 89 ? -12.753 -5.390 -1.482 1.00 90.94 89 LEU A O 1
ATOM 717 N N . ALA A 1 90 ? -10.977 -4.179 -2.117 1.00 91.38 90 ALA A N 1
ATOM 718 C CA . ALA A 1 90 ? -11.654 -2.884 -2.017 1.00 91.38 90 ALA A CA 1
ATOM 719 C C . ALA A 1 90 ? -12.584 -2.597 -3.213 1.00 91.38 90 ALA A C 1
ATOM 721 O O . ALA A 1 90 ? -13.625 -1.981 -3.024 1.00 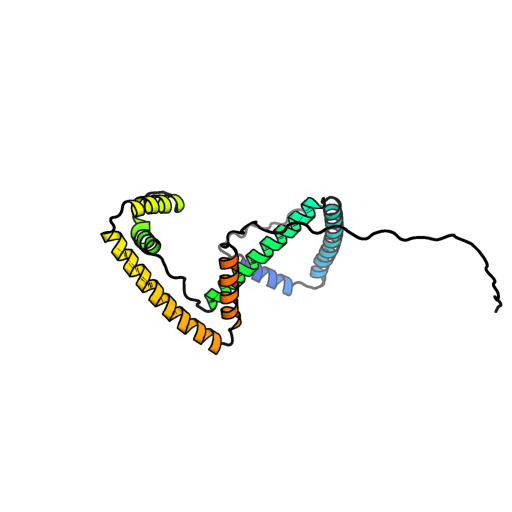91.38 90 ALA A O 1
ATOM 722 N N . MET A 1 91 ? -12.239 -3.065 -4.418 1.00 91.19 91 MET A N 1
ATOM 723 C CA . MET A 1 91 ? -13.093 -2.994 -5.611 1.00 91.19 91 MET A CA 1
ATOM 724 C C . MET A 1 91 ? -14.359 -3.841 -5.440 1.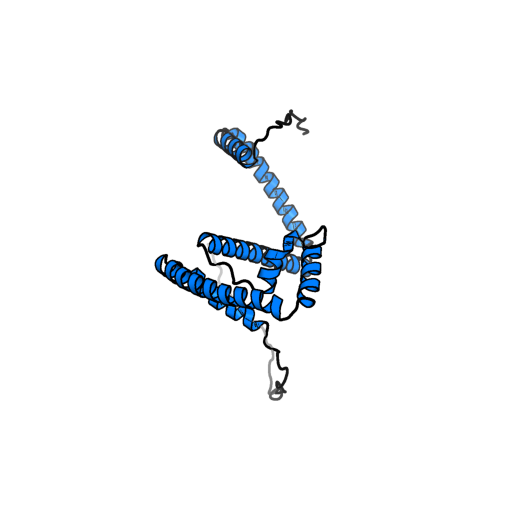00 91.19 91 MET A C 1
ATOM 726 O O . MET A 1 91 ? -15.442 -3.384 -5.778 1.00 91.19 91 MET A O 1
ATOM 730 N N . PHE A 1 92 ? -14.239 -5.026 -4.836 1.00 89.75 92 PHE A N 1
ATOM 731 C CA . PHE A 1 92 ? -15.384 -5.848 -4.429 1.00 89.75 92 PHE A CA 1
ATOM 732 C C . PHE A 1 92 ? -16.043 -5.380 -3.117 1.00 89.75 92 PHE A C 1
ATOM 734 O O . PHE A 1 92 ? -16.756 -6.154 -2.490 1.00 89.75 92 PHE A O 1
ATOM 741 N N . GLY A 1 93 ? -15.795 -4.148 -2.659 1.00 92.19 93 GLY A N 1
ATOM 742 C CA . GLY A 1 93 ? -16.514 -3.549 -1.530 1.00 92.19 93 GLY A CA 1
ATOM 743 C C . GLY A 1 93 ? -16.304 -4.217 -0.166 1.00 92.19 93 GLY A C 1
ATOM 744 O O . GLY A 1 93 ? -17.156 -4.059 0.705 1.00 92.19 93 GLY A O 1
ATOM 745 N N . LYS A 1 94 ? -15.206 -4.964 0.054 1.00 92.88 94 LYS A N 1
ATOM 746 C CA . LYS A 1 94 ? -15.009 -5.717 1.306 1.00 92.88 94 LYS A CA 1
ATOM 747 C C . LYS A 1 94 ? -15.127 -4.804 2.542 1.00 92.88 94 LYS A C 1
ATOM 749 O O . LYS A 1 94 ? -14.347 -3.849 2.643 1.00 92.88 94 LYS A O 1
ATOM 754 N N . PRO A 1 95 ? -15.998 -5.145 3.514 1.00 94.56 95 PRO A N 1
ATOM 755 C CA . PRO A 1 95 ? -16.207 -4.385 4.743 1.00 94.56 95 PRO A CA 1
ATOM 756 C C . PRO A 1 95 ? -14.921 -3.963 5.458 1.00 94.56 95 PRO A C 1
ATOM 758 O O . PRO A 1 95 ? -13.971 -4.743 5.619 1.00 94.56 95 PRO A O 1
ATOM 761 N N . LYS A 1 96 ? -14.899 -2.711 5.931 1.00 92.75 96 LYS A N 1
ATOM 762 C CA . LYS A 1 96 ? -13.822 -2.210 6.794 1.00 92.75 96 LYS A CA 1
ATOM 763 C C . LYS A 1 96 ? -13.853 -2.976 8.116 1.00 92.75 96 LYS A C 1
ATOM 765 O O . LYS A 1 96 ? -14.914 -3.131 8.710 1.00 92.75 96 LYS A O 1
ATOM 770 N N . LYS A 1 97 ? -12.675 -3.419 8.575 1.00 91.50 97 LYS A N 1
ATOM 771 C CA . LYS A 1 97 ? -12.490 -4.053 9.892 1.00 91.50 97 LYS A CA 1
ATOM 772 C C . LYS A 1 97 ? -13.150 -3.222 10.999 1.00 91.50 97 LYS A C 1
ATOM 774 O O . LYS A 1 97 ? -13.084 -1.996 10.899 1.00 91.50 97 LYS A O 1
ATOM 779 N N . PRO A 1 98 ? -13.680 -3.868 12.050 1.00 94.62 98 PRO A N 1
ATOM 780 C CA . PRO A 1 98 ? -14.340 -3.150 13.113 1.00 94.62 98 PRO A CA 1
ATOM 781 C C . PRO A 1 98 ? -13.328 -2.316 13.898 1.00 94.62 98 PRO A C 1
ATOM 783 O O . PRO A 1 98 ? -12.161 -2.703 14.048 1.00 94.62 98 PRO A O 1
ATOM 786 N N . TYR A 1 99 ? -13.786 -1.165 14.359 1.00 95.06 99 TYR A N 1
ATOM 787 C CA . TYR A 1 99 ? -13.048 -0.222 15.183 1.00 95.06 99 TYR A CA 1
ATOM 788 C C . TYR A 1 99 ? -13.105 -0.657 16.654 1.00 95.06 99 TYR A C 1
ATOM 790 O O . TYR A 1 99 ? -14.074 -1.264 17.103 1.00 95.06 99 TYR A O 1
ATOM 798 N N . ASN A 1 100 ? -12.042 -0.382 17.413 1.00 95.69 100 ASN A N 1
ATOM 799 C CA . ASN A 1 100 ? -12.067 -0.527 18.870 1.00 95.69 100 ASN A CA 1
ATOM 800 C C . ASN A 1 100 ? -12.481 0.795 19.544 1.00 95.69 100 ASN A C 1
ATOM 802 O O . ASN A 1 100 ? -12.589 1.828 18.887 1.00 95.69 100 ASN A O 1
ATOM 806 N N . SER A 1 101 ? -12.687 0.780 20.860 1.00 96.62 101 SER A N 1
ATOM 807 C CA . SER A 1 101 ? -13.123 1.962 21.616 1.00 96.62 101 SER A CA 1
ATOM 808 C C . SER A 1 101 ? -12.167 3.152 21.460 1.00 96.62 101 SER A C 1
ATOM 810 O O . SER A 1 101 ? -12.596 4.271 21.185 1.00 96.62 101 SER A O 1
ATOM 812 N N . PHE A 1 102 ? -10.858 2.897 21.494 1.00 95.25 102 PHE A N 1
ATOM 813 C CA . PHE A 1 102 ? -9.841 3.915 21.233 1.00 95.25 102 PHE A CA 1
ATOM 814 C C . PHE A 1 102 ? -9.870 4.448 19.785 1.00 95.25 102 PHE A C 1
ATOM 816 O O . PHE A 1 102 ? -9.529 5.604 19.560 1.00 95.25 102 PHE A O 1
ATOM 823 N N . ASN A 1 103 ? -10.310 3.669 18.787 1.00 95.69 103 ASN A N 1
ATOM 824 C CA . ASN A 1 103 ? -10.519 4.176 17.426 1.00 95.69 103 ASN A CA 1
ATOM 825 C C . ASN A 1 103 ? -11.680 5.176 17.353 1.00 95.69 103 ASN A C 1
ATOM 827 O O . ASN A 1 103 ? -11.558 6.145 16.606 1.00 95.69 103 ASN A O 1
ATOM 831 N N . PHE A 1 104 ? -12.760 4.971 18.115 1.00 96.12 104 PHE A N 1
ATOM 832 C CA . PHE A 1 104 ? -13.862 5.934 18.203 1.00 96.12 104 PHE A CA 1
ATOM 833 C C . PHE A 1 104 ? -13.430 7.213 18.927 1.00 96.12 104 PHE A C 1
ATOM 835 O O . PHE A 1 104 ? -13.557 8.292 18.353 1.00 96.12 104 PHE A O 1
ATOM 842 N N . PHE A 1 105 ? -12.798 7.093 20.099 1.00 95.44 105 PHE A N 1
ATOM 843 C CA . PHE A 1 105 ? -12.228 8.240 20.816 1.00 95.44 105 PHE A CA 1
ATOM 844 C C . PHE A 1 105 ? -11.223 9.031 19.963 1.00 95.44 105 PHE A C 1
ATOM 846 O O . PHE A 1 105 ? -11.309 10.254 19.870 1.00 95.44 105 PHE A O 1
ATOM 853 N N . MET A 1 106 ? -10.297 8.348 19.275 1.00 94.50 106 MET A N 1
ATOM 854 C CA . MET A 1 106 ? -9.378 9.016 18.351 1.00 94.50 106 MET A CA 1
ATOM 855 C C . MET A 1 106 ? -10.119 9.719 17.213 1.00 94.50 106 MET A C 1
ATOM 857 O O . MET A 1 106 ? -9.703 10.807 16.837 1.00 94.50 106 MET A O 1
ATOM 861 N N . ALA A 1 107 ? -11.167 9.118 16.639 1.00 93.44 107 ALA A N 1
ATOM 862 C CA . ALA A 1 107 ? -11.908 9.718 15.529 1.00 93.44 107 ALA A CA 1
ATOM 863 C C . ALA A 1 107 ? -12.655 10.994 15.948 1.00 93.44 107 ALA A C 1
ATOM 865 O O . ALA A 1 107 ? -12.661 11.957 15.185 1.00 93.44 107 ALA A O 1
ATOM 866 N N . GLU A 1 108 ? -13.217 11.014 17.159 1.00 93.94 108 GLU A N 1
ATOM 867 C CA . GLU A 1 108 ? -13.841 12.192 17.769 1.00 93.94 108 GLU A CA 1
ATOM 868 C C . GLU A 1 108 ? -12.794 13.286 18.055 1.00 93.94 108 GLU A C 1
ATOM 870 O O . GLU A 1 108 ? -12.899 14.411 17.569 1.00 93.94 108 GLU A O 1
ATOM 875 N N . ARG A 1 109 ? -11.721 12.947 18.782 1.00 92.25 109 ARG A N 1
ATOM 876 C CA . ARG A 1 109 ? -10.784 13.931 19.353 1.00 92.25 109 ARG A CA 1
ATOM 877 C C . ARG A 1 109 ? -9.568 14.273 18.487 1.00 92.25 109 ARG A C 1
ATOM 879 O O . ARG A 1 109 ? -8.720 15.063 18.900 1.00 92.25 109 ARG A O 1
ATOM 886 N N . PHE A 1 110 ? -9.455 13.750 17.260 1.00 90.88 110 PHE A N 1
ATOM 887 C CA . PHE A 1 110 ? -8.293 14.023 16.393 1.00 90.88 110 PHE A CA 1
ATOM 888 C C . PHE A 1 110 ? -8.100 15.507 16.045 1.00 90.88 110 PHE A C 1
ATOM 890 O O . PHE A 1 110 ? -6.970 15.956 15.811 1.00 90.88 110 PHE A O 1
ATOM 897 N N . GLN A 1 111 ? -9.193 16.272 15.994 1.00 90.19 111 GLN A N 1
ATOM 898 C CA . GLN A 1 111 ? -9.150 17.707 15.714 1.00 90.19 111 GLN A CA 1
ATOM 899 C C . GLN A 1 111 ? -8.556 18.473 16.906 1.00 90.19 111 GLN A C 1
ATOM 901 O O . GLN A 1 111 ? -7.547 19.157 16.728 1.00 90.19 111 GLN A O 1
ATOM 906 N N . GLU A 1 112 ? -9.084 18.237 18.112 1.00 90.75 112 GLU A N 1
ATOM 907 C CA . GLU A 1 112 ? -8.598 18.776 19.397 1.00 90.75 112 GLU A CA 1
ATOM 908 C C . GLU A 1 112 ? -7.146 18.381 19.721 1.00 90.75 112 GLU A C 1
ATOM 910 O O . GLU A 1 112 ? -6.440 19.105 20.425 1.00 90.75 112 GLU A O 1
ATOM 915 N N . ALA A 1 113 ? -6.682 17.237 19.203 1.00 89.31 113 ALA A N 1
ATOM 916 C CA . ALA A 1 113 ? -5.399 16.655 19.575 1.00 89.31 113 ALA A CA 1
ATOM 917 C C . ALA A 1 113 ? -4.203 17.602 19.392 1.00 89.31 113 ALA A C 1
ATOM 919 O O . ALA A 1 113 ? -3.987 18.163 18.314 1.00 89.31 113 ALA A O 1
ATOM 920 N N . LYS A 1 114 ? -3.368 17.733 20.424 1.00 86.44 114 LYS A N 1
ATOM 921 C CA . LYS A 1 114 ? -2.205 18.630 20.408 1.00 86.44 114 LYS A CA 1
ATOM 922 C C . LYS A 1 114 ? -1.030 17.994 19.655 1.00 86.44 114 LYS A C 1
ATOM 924 O O . LYS A 1 114 ? -0.671 16.846 19.898 1.00 86.44 114 LYS A O 1
ATOM 929 N N . GLY A 1 115 ? -0.416 18.754 18.745 1.00 85.06 115 GLY A N 1
ATOM 930 C CA . GLY A 1 115 ? 0.770 18.341 17.985 1.00 85.06 115 GLY A CA 1
ATOM 931 C C . GLY A 1 115 ? 0.699 18.688 16.495 1.00 85.06 115 GLY A C 1
ATOM 932 O O . GLY A 1 115 ? -0.360 18.617 15.878 1.00 85.06 115 GLY A O 1
ATOM 933 N N . ILE A 1 116 ? 1.850 19.046 15.913 1.00 84.69 116 ILE A N 1
ATOM 934 C CA . ILE A 1 116 ? 1.972 19.436 14.494 1.00 84.69 116 ILE A CA 1
ATOM 935 C C . ILE A 1 116 ? 1.893 18.209 13.570 1.00 84.69 116 ILE A C 1
ATOM 937 O O . ILE A 1 116 ? 1.322 18.271 12.484 1.00 84.69 116 ILE A O 1
ATOM 941 N N . SER A 1 117 ? 2.452 17.071 13.995 1.00 93.12 117 SER A N 1
ATOM 942 C CA . SER A 1 117 ? 2.468 15.830 13.217 1.00 93.12 117 SER A CA 1
ATOM 943 C C . SER A 1 117 ? 1.411 14.836 13.709 1.00 93.12 117 SER A C 1
ATOM 945 O O . SER A 1 117 ? 1.110 14.759 14.902 1.00 93.12 117 SER A O 1
ATOM 947 N N . ALA A 1 118 ? 0.871 14.018 12.798 1.00 90.75 118 ALA A N 1
ATOM 948 C CA . ALA A 1 118 ? -0.105 12.987 13.157 1.00 90.75 118 ALA A CA 1
ATOM 949 C C . ALA A 1 118 ? 0.407 11.993 14.229 1.00 90.75 118 ALA A C 1
ATOM 951 O O . ALA A 1 118 ? -0.364 11.691 15.137 1.00 90.75 118 ALA A O 1
ATOM 952 N N . PRO A 1 119 ? 1.679 11.530 14.228 1.00 93.62 119 PRO A N 1
ATOM 953 C CA . PRO A 1 119 ? 2.207 10.714 15.325 1.00 93.62 119 PRO A CA 1
ATOM 954 C C . 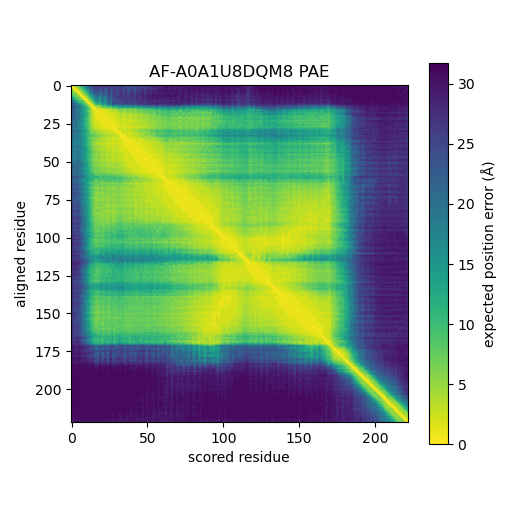PRO A 1 119 ? 2.207 11.426 16.686 1.00 93.62 119 PRO A C 1
ATOM 956 O O . PRO A 1 119 ? 1.926 10.784 17.693 1.00 93.62 119 PRO A O 1
ATOM 959 N N . ALA A 1 120 ? 2.468 12.740 16.729 1.00 93.38 120 ALA A N 1
ATOM 960 C CA . ALA A 1 120 ? 2.405 13.514 17.971 1.00 93.38 120 ALA A CA 1
ATOM 961 C C . ALA A 1 120 ? 0.961 13.627 18.491 1.00 93.38 120 ALA A C 1
ATOM 963 O O . ALA A 1 120 ? 0.720 13.334 19.661 1.00 93.38 120 ALA A O 1
ATOM 964 N N . LYS A 1 121 ? -0.003 13.934 17.606 1.00 94.06 121 LYS A N 1
ATOM 965 C CA . LYS A 1 121 ? -1.444 13.920 17.928 1.00 94.06 121 LYS A CA 1
ATOM 966 C C . LYS A 1 121 ? -1.901 12.560 18.469 1.00 94.06 121 LYS A C 1
ATOM 968 O O . LYS A 1 121 ? -2.591 12.509 19.481 1.00 94.06 121 LYS A O 1
ATOM 973 N N . ILE A 1 122 ? -1.498 11.459 17.826 1.00 93.44 122 ILE A N 1
ATOM 974 C CA . ILE A 1 122 ? -1.852 10.094 18.256 1.00 93.44 122 ILE A CA 1
ATOM 975 C C . ILE A 1 122 ? -1.226 9.758 19.614 1.00 93.44 122 ILE A C 1
ATOM 977 O O . ILE A 1 122 ? -1.891 9.120 20.426 1.00 93.44 122 ILE A O 1
ATOM 981 N N . LYS A 1 123 ? 0.011 10.201 19.894 1.00 9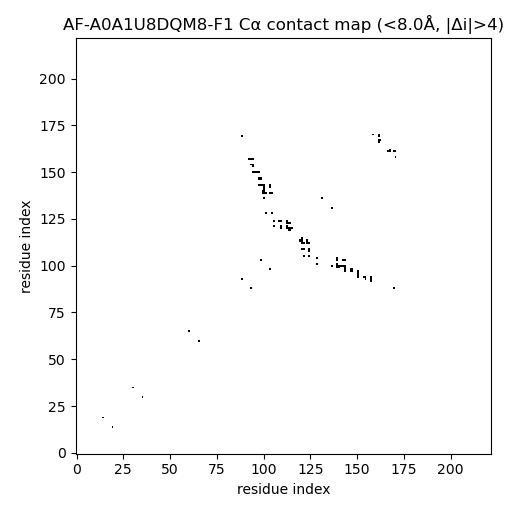4.31 123 LYS A N 1
ATOM 982 C CA . LYS A 1 123 ? 0.607 10.021 21.224 1.00 94.31 123 LYS A CA 1
ATOM 983 C C . LYS A 1 123 ? -0.203 10.766 22.288 1.00 94.31 123 LYS A C 1
ATOM 985 O O . LYS A 1 123 ? -0.617 10.138 23.252 1.00 94.31 123 LYS A O 1
ATOM 990 N N . TRP A 1 124 ? -0.483 12.055 22.075 1.00 94.38 124 TRP A N 1
ATOM 991 C CA . TRP A 1 124 ? -1.257 12.861 23.024 1.00 94.38 124 TRP A CA 1
ATOM 992 C C . TRP A 1 124 ? -2.643 12.254 23.301 1.00 94.38 124 TRP A C 1
ATOM 994 O O . TRP A 1 124 ? -3.043 12.149 24.453 1.00 94.38 124 TRP A O 1
ATOM 1004 N N . LEU A 1 125 ? -3.333 11.754 22.268 1.00 95.12 125 LEU A N 1
ATOM 1005 C CA . LEU A 1 125 ? -4.588 11.007 22.430 1.00 95.12 125 LEU A CA 1
ATOM 1006 C C . LEU A 1 125 ? -4.410 9.690 23.200 1.00 95.12 125 LEU A C 1
ATOM 1008 O O . LEU A 1 125 ? -5.300 9.294 23.942 1.00 95.12 125 LEU A O 1
ATOM 1012 N N . GLY A 1 126 ? -3.288 8.991 23.023 1.00 94.81 126 GLY A N 1
ATOM 1013 C CA . GLY A 1 126 ? -2.975 7.776 23.776 1.00 94.81 126 GLY A CA 1
ATOM 1014 C C . GLY A 1 126 ? -2.777 8.038 25.269 1.00 94.81 126 GLY A C 1
ATOM 1015 O O . GLY A 1 126 ? -3.260 7.248 26.082 1.00 94.81 126 GLY A O 1
ATOM 1016 N N . ASP A 1 127 ? -2.119 9.150 25.604 1.00 94.50 127 ASP A N 1
ATOM 1017 C CA . ASP A 1 127 ? -1.910 9.622 26.976 1.00 94.50 127 ASP A CA 1
ATOM 1018 C C . ASP A 1 127 ? -3.259 10.063 27.600 1.00 94.50 127 ASP A C 1
ATOM 1020 O O . ASP A 1 127 ? -3.641 9.576 28.665 1.00 94.50 127 ASP A O 1
ATOM 1024 N N . GLU A 1 128 ? -4.046 10.880 26.889 1.00 94.38 128 GLU A N 1
ATOM 1025 C CA . GLU A 1 128 ? -5.384 11.338 27.311 1.00 94.38 128 GLU A CA 1
ATOM 1026 C C . GLU A 1 128 ? -6.366 10.169 27.521 1.00 94.38 128 GLU A C 1
ATOM 1028 O O . GLU A 1 128 ? -7.095 10.115 28.513 1.00 94.38 128 GLU A O 1
ATOM 1033 N N . TRP A 1 129 ? -6.333 9.162 26.640 1.00 95.50 129 TRP A N 1
ATOM 1034 C CA . TRP A 1 129 ? -7.138 7.946 26.780 1.00 95.50 129 TRP A CA 1
ATOM 1035 C C . TRP A 1 129 ? -6.786 7.133 28.033 1.00 95.50 129 TRP A C 1
ATOM 1037 O O . TRP A 1 129 ? -7.663 6.455 28.568 1.00 95.50 129 TRP A O 1
ATOM 1047 N N . GLN A 1 130 ? -5.552 7.186 28.553 1.00 94.38 130 GLN A N 1
ATOM 1048 C CA . GLN A 1 130 ? -5.282 6.572 29.861 1.00 94.38 130 GLN A CA 1
ATOM 1049 C C . GLN A 1 130 ? -5.992 7.337 30.981 1.00 94.38 130 GLN A C 1
ATOM 1051 O O . GLN A 1 130 ? -6.616 6.695 31.825 1.00 94.38 130 GLN A O 1
ATOM 1056 N N . ASN A 1 131 ? -5.977 8.672 30.931 1.00 94.62 131 ASN A N 1
ATOM 1057 C CA . ASN A 1 131 ? -6.512 9.552 31.974 1.00 94.62 131 ASN A CA 1
ATOM 1058 C C . ASN A 1 131 ? -8.050 9.554 32.080 1.00 94.62 131 ASN A C 1
ATOM 1060 O O . ASN A 1 131 ? -8.564 9.754 33.178 1.00 94.62 131 ASN A O 1
ATOM 1064 N N . LEU A 1 132 ? -8.783 9.308 30.983 1.00 93.06 132 LEU A N 1
ATOM 1065 C CA . LEU A 1 132 ? -10.258 9.247 30.988 1.00 93.06 132 LEU A CA 1
ATOM 1066 C C . LEU A 1 132 ? -10.824 8.295 32.057 1.00 93.06 132 LEU A C 1
ATOM 1068 O O . LEU A 1 132 ? -10.283 7.209 32.294 1.00 93.06 132 LEU A O 1
ATOM 1072 N N . SER A 1 133 ? -11.978 8.632 32.631 1.00 95.00 133 SER A N 1
ATOM 1073 C CA . SER A 1 133 ? -12.665 7.757 33.583 1.00 95.00 133 SER A CA 1
ATOM 1074 C C . SER A 1 133 ? -13.213 6.485 32.922 1.00 95.00 133 SER A C 1
ATOM 1076 O O . SER A 1 133 ? -13.465 6.423 31.715 1.00 95.00 133 SER A O 1
ATOM 1078 N N . SER A 1 134 ? -13.470 5.454 33.733 1.00 93.25 134 SER A N 1
ATOM 1079 C CA . SER A 1 134 ? -14.149 4.231 33.279 1.00 93.25 134 SER A CA 1
ATOM 1080 C C . SER A 1 134 ? -15.551 4.499 32.716 1.00 93.25 134 SER A C 1
ATOM 1082 O O . SER A 1 134 ? -15.998 3.753 31.852 1.00 93.25 134 SER A O 1
ATOM 1084 N N . SER A 1 135 ? -16.224 5.563 33.174 1.00 93.38 135 SER A N 1
ATOM 1085 C CA . SER A 1 135 ? -17.552 5.966 32.692 1.00 93.38 135 SER A CA 1
ATOM 1086 C C . SER A 1 135 ? -17.482 6.497 31.258 1.00 93.38 135 SER A C 1
ATOM 1088 O O . SER A 1 135 ? -18.152 5.985 30.366 1.00 93.38 135 SER A O 1
ATOM 1090 N N . GLU A 1 136 ? -16.579 7.445 30.992 1.00 91.62 136 GLU A N 1
ATOM 1091 C CA . GLU A 1 136 ? -16.372 7.993 29.644 1.00 91.62 136 GLU A CA 1
ATOM 1092 C C . GLU A 1 136 ? -15.892 6.909 28.673 1.00 91.62 136 GLU A C 1
ATOM 1094 O O . GLU A 1 136 ? -16.392 6.801 27.553 1.00 91.62 136 GLU A O 1
ATOM 1099 N N . LYS A 1 137 ? -14.976 6.041 29.126 1.00 94.75 137 LYS A N 1
ATOM 1100 C CA . LYS A 1 137 ? -14.509 4.870 28.369 1.00 94.75 137 LYS A CA 1
ATOM 1101 C C . LYS A 1 137 ? -15.648 3.919 27.988 1.00 94.75 137 LYS A C 1
ATOM 1103 O O . LYS A 1 137 ? -15.592 3.347 26.899 1.00 94.75 137 LYS A O 1
ATOM 1108 N N . GLN A 1 138 ? -16.671 3.764 28.832 1.00 96.06 138 GLN A N 1
ATOM 1109 C CA . GLN A 1 138 ? -17.778 2.832 28.598 1.00 96.06 138 GLN A CA 1
ATOM 1110 C C . GLN A 1 138 ? -18.607 3.202 27.359 1.00 96.06 138 GLN A C 1
ATOM 1112 O O . GLN A 1 138 ? -18.985 2.307 26.604 1.00 96.06 138 GLN A O 1
ATOM 1117 N N . ASN A 1 139 ? -18.806 4.495 27.085 1.00 95.00 139 ASN A N 1
ATOM 1118 C CA . ASN A 1 139 ? -19.510 4.961 25.883 1.00 95.00 139 ASN A CA 1
ATOM 1119 C C . ASN A 1 139 ? -18.791 4.488 24.605 1.00 95.00 139 ASN A C 1
ATOM 1121 O O . ASN A 1 139 ? -19.396 3.910 23.703 1.00 95.00 139 ASN A O 1
ATOM 1125 N N . TYR A 1 140 ? -17.464 4.642 24.554 1.00 96.75 140 TYR A N 1
ATOM 1126 C CA . TYR A 1 140 ? -16.656 4.161 23.430 1.00 96.75 140 TYR A CA 1
ATOM 1127 C C . TYR A 1 140 ? -16.560 2.629 23.368 1.00 96.75 140 TYR A C 1
ATOM 1129 O O . TYR A 1 140 ? -16.345 2.075 22.290 1.00 96.75 140 TYR A O 1
ATOM 1137 N N . VAL A 1 141 ? -16.694 1.925 24.500 1.00 96.56 141 VAL A N 1
ATOM 1138 C CA . VAL A 1 141 ? -16.793 0.455 24.529 1.00 96.56 141 VAL A CA 1
ATOM 1139 C C . VAL A 1 141 ? -18.106 -0.008 23.901 1.00 96.56 141 VAL A C 1
ATOM 1141 O O . VAL A 1 141 ? -18.058 -0.897 23.058 1.00 96.56 141 VAL A O 1
ATOM 1144 N N . GLN A 1 142 ? -19.241 0.626 24.215 1.00 96.81 142 GLN A N 1
ATOM 1145 C CA . GLN A 1 142 ? -20.533 0.323 23.582 1.00 96.81 142 GLN A CA 1
ATOM 1146 C C . GLN A 1 142 ? -20.468 0.510 22.058 1.00 96.81 142 GLN A C 1
ATOM 1148 O O . GLN A 1 142 ? -20.706 -0.449 21.324 1.00 96.81 142 GLN A O 1
ATOM 1153 N N . LEU A 1 143 ? -19.985 1.668 21.585 1.00 96.44 143 LEU A N 1
ATOM 1154 C CA . LEU A 1 143 ? -19.756 1.924 20.152 1.00 96.44 143 LEU A CA 1
ATOM 1155 C C . LEU A 1 143 ? -18.867 0.855 19.486 1.00 96.44 143 LEU A C 1
ATOM 1157 O O . LEU A 1 143 ? -19.074 0.495 18.328 1.00 96.44 143 LEU A O 1
ATOM 1161 N N . ALA A 1 144 ? -17.880 0.320 20.211 1.00 97.25 144 ALA A N 1
ATOM 1162 C CA . ALA A 1 144 ? -17.003 -0.735 19.714 1.00 97.25 144 ALA A CA 1
ATOM 1163 C C . ALA A 1 144 ? -17.637 -2.137 19.718 1.00 97.25 144 ALA A C 1
ATOM 1165 O O . ALA A 1 144 ? -17.199 -2.981 18.938 1.00 97.25 144 ALA A O 1
ATOM 1166 N N . GLU A 1 145 ? -18.639 -2.418 20.554 1.00 97.31 145 GLU A N 1
ATOM 1167 C CA . GLU A 1 145 ? -19.443 -3.642 20.442 1.00 97.31 145 GLU A CA 1
ATOM 1168 C C . GLU A 1 145 ? -20.432 -3.538 19.270 1.00 97.31 145 GLU A C 1
ATOM 1170 O O . GLU A 1 145 ? -20.479 -4.442 18.430 1.00 97.31 145 GLU A O 1
ATOM 1175 N N . ASP A 1 146 ? -21.125 -2.406 19.129 1.00 97.12 146 ASP A N 1
ATOM 1176 C CA . ASP A 1 146 ? -22.050 -2.148 18.016 1.00 97.12 146 ASP A CA 1
ATOM 1177 C C . ASP A 1 146 ? -21.340 -2.232 16.655 1.00 97.12 146 ASP A C 1
ATOM 1179 O O . ASP A 1 146 ? -21.839 -2.847 15.707 1.00 97.12 146 ASP A O 1
ATOM 1183 N N . ASP A 1 147 ? -20.114 -1.709 16.555 1.00 97.19 147 ASP A N 1
ATOM 1184 C CA . ASP A 1 147 ? -19.320 -1.778 15.328 1.00 97.19 147 ASP A CA 1
ATOM 1185 C C . ASP A 1 147 ? -18.853 -3.206 14.979 1.00 97.19 147 ASP A C 1
ATOM 1187 O O . ASP A 1 147 ? -18.726 -3.551 13.798 1.00 97.19 147 ASP A O 1
ATOM 1191 N N . LYS A 1 148 ? -18.672 -4.088 15.978 1.00 96.38 148 LYS A N 1
ATOM 1192 C CA . LYS A 1 148 ? -18.462 -5.529 15.731 1.00 96.38 148 LYS A CA 1
ATOM 1193 C C . LYS A 1 148 ? -19.724 -6.178 15.172 1.00 96.38 148 LYS A C 1
ATOM 1195 O O . LYS A 1 148 ? -19.597 -7.010 14.273 1.00 96.38 148 LYS A O 1
ATOM 1200 N N . ILE A 1 149 ? -20.910 -5.810 15.668 1.00 97.00 149 ILE A N 1
ATOM 1201 C CA . ILE A 1 149 ? -22.200 -6.320 15.175 1.00 97.00 149 ILE A CA 1
ATOM 1202 C C . ILE A 1 149 ? -22.417 -5.861 13.726 1.00 97.00 149 ILE A C 1
ATOM 1204 O O . ILE A 1 149 ? -22.640 -6.698 12.846 1.00 97.00 149 ILE A O 1
ATOM 1208 N N . ARG A 1 150 ? -22.232 -4.562 13.444 1.00 97.19 150 ARG A N 1
ATOM 1209 C CA . ARG A 1 150 ? -22.237 -3.995 12.083 1.00 97.19 150 ARG A CA 1
ATOM 1210 C C . ARG A 1 150 ? -21.297 -4.770 11.158 1.00 97.19 150 ARG A C 1
ATOM 1212 O O . ARG A 1 150 ? -21.730 -5.286 10.128 1.00 97.19 150 ARG A O 1
ATOM 1219 N N . TYR A 1 151 ? -20.025 -4.909 11.538 1.00 96.38 151 TYR A N 1
ATOM 1220 C CA . TYR A 1 151 ? -19.036 -5.630 10.735 1.00 96.38 151 TYR A CA 1
ATOM 1221 C C . TYR A 1 151 ? -19.386 -7.109 10.540 1.00 96.38 151 TYR A C 1
ATOM 1223 O O . TYR A 1 151 ? -19.137 -7.646 9.463 1.00 96.38 151 TYR A O 1
ATOM 1231 N N . ALA A 1 152 ? -19.951 -7.788 11.543 1.00 95.12 152 ALA A N 1
ATOM 1232 C CA . ALA A 1 152 ? -20.366 -9.184 11.423 1.00 95.12 152 ALA A CA 1
ATOM 1233 C C . ALA A 1 152 ? -21.483 -9.356 10.381 1.00 95.12 152 ALA A C 1
ATOM 1235 O O . ALA A 1 152 ? -21.395 -10.264 9.548 1.00 95.12 152 ALA A O 1
ATOM 1236 N N . ASN A 1 153 ? -22.467 -8.452 10.386 1.00 96.50 153 ASN A N 1
ATOM 1237 C CA . ASN A 1 153 ? -23.585 -8.431 9.443 1.00 96.50 153 ASN A CA 1
ATOM 1238 C C . ASN A 1 153 ? -23.119 -8.084 8.020 1.00 96.50 153 ASN A C 1
ATOM 1240 O O . ASN A 1 153 ? -23.367 -8.851 7.089 1.00 96.50 153 ASN A O 1
ATOM 1244 N N . GLU A 1 154 ? -22.347 -7.004 7.851 1.00 96.12 154 GLU A N 1
ATOM 1245 C CA . GLU A 1 154 ? -21.739 -6.642 6.561 1.00 96.12 154 GLU A CA 1
ATOM 1246 C C . GLU A 1 154 ? -20.858 -7.774 6.009 1.00 96.12 154 GLU A C 1
ATOM 1248 O O . GLU A 1 154 ? -20.941 -8.129 4.835 1.00 96.12 154 GLU A O 1
ATOM 1253 N N . MET A 1 155 ? -20.033 -8.401 6.856 1.00 94.38 155 MET A N 1
ATOM 1254 C CA . MET A 1 155 ? -19.207 -9.542 6.459 1.00 94.38 155 MET A CA 1
ATOM 1255 C C . MET A 1 155 ? -20.005 -10.823 6.231 1.00 94.38 155 MET A C 1
ATOM 1257 O O . MET A 1 155 ? -19.412 -11.780 5.735 1.00 94.38 155 MET A O 1
ATOM 1261 N N . LYS A 1 156 ? -21.282 -10.923 6.611 1.00 93.62 156 LYS A N 1
ATOM 1262 C CA . LYS A 1 156 ? -22.152 -12.028 6.187 1.00 93.62 156 LYS A CA 1
ATOM 1263 C C . LYS A 1 156 ? -22.595 -11.775 4.745 1.00 93.62 156 LYS A C 1
ATOM 1265 O O . LYS A 1 156 ? -22.164 -12.521 3.867 1.00 93.62 156 LYS A O 1
ATOM 1270 N N . LEU A 1 157 ? -23.286 -10.658 4.513 1.00 94.25 157 LEU A N 1
ATOM 1271 C CA . LEU A 1 157 ? -23.790 -10.248 3.199 1.00 94.25 157 LEU A CA 1
ATOM 1272 C C . LEU A 1 157 ? -22.682 -10.213 2.133 1.00 94.25 157 LEU A C 1
ATOM 1274 O O . LEU A 1 157 ? -22.846 -10.752 1.044 1.00 94.25 157 LEU A O 1
ATOM 1278 N N . TRP A 1 158 ? -21.505 -9.673 2.468 1.00 94.75 158 TRP A N 1
ATOM 1279 C CA . TRP A 1 158 ? -20.367 -9.643 1.547 1.00 94.75 158 TRP A CA 1
ATOM 1280 C C . TRP A 1 158 ? -19.879 -11.043 1.140 1.00 94.75 158 TRP A C 1
ATOM 1282 O O . TRP A 1 158 ? -19.444 -11.234 0.009 1.00 94.75 158 TRP A O 1
ATOM 1292 N N . LYS A 1 159 ? -19.941 -12.051 2.025 1.00 91.69 159 LYS A N 1
ATOM 1293 C CA . LYS A 1 159 ? -19.578 -13.430 1.642 1.00 91.69 159 LYS A CA 1
ATOM 1294 C C . LYS A 1 159 ? -20.602 -14.024 0.686 1.00 91.69 159 LYS A C 1
ATOM 1296 O O . LYS A 1 159 ? -20.203 -14.688 -0.259 1.00 91.69 159 LYS A O 1
ATOM 1301 N N . GLU A 1 160 ? -21.882 -13.784 0.947 1.00 92.38 160 GLU A N 1
ATOM 1302 C CA . GLU A 1 160 ? -22.995 -14.269 0.127 1.00 92.38 160 GLU A CA 1
ATOM 1303 C C . GLU A 1 160 ? -22.889 -13.678 -1.291 1.00 92.38 160 GLU A C 1
ATOM 1305 O O . GLU A 1 160 ? -22.812 -14.434 -2.256 1.00 92.38 160 GLU A O 1
ATOM 1310 N N . GLN A 1 161 ? -22.658 -12.364 -1.403 1.00 93.44 161 GLN A N 1
ATOM 1311 C CA . GLN A 1 161 ? -22.352 -11.679 -2.669 1.00 93.44 161 GLN A CA 1
ATOM 1312 C C . GLN A 1 161 ? -21.097 -12.219 -3.381 1.00 93.44 161 GLN A C 1
ATOM 1314 O O . GLN A 1 161 ? -21.071 -12.306 -4.606 1.00 93.44 161 GLN A O 1
ATOM 1319 N N . MET A 1 162 ? -20.030 -12.581 -2.654 1.00 93.38 162 MET A N 1
ATOM 1320 C CA . MET A 1 162 ? -18.829 -13.164 -3.278 1.00 93.38 162 MET A CA 1
ATOM 1321 C C . MET A 1 162 ? -19.030 -14.612 -3.745 1.00 93.38 162 MET A C 1
ATOM 1323 O O . MET A 1 162 ? -18.311 -15.040 -4.644 1.00 93.38 162 MET A O 1
ATOM 1327 N N . ILE A 1 163 ? -19.967 -15.365 -3.162 1.00 90.75 163 ILE A N 1
ATOM 1328 C CA . ILE A 1 163 ? -20.345 -16.705 -3.641 1.00 90.75 163 ILE A CA 1
ATOM 1329 C C . ILE A 1 163 ? -21.208 -16.566 -4.900 1.00 90.75 163 ILE A C 1
ATOM 1331 O O . ILE A 1 163 ? -20.885 -17.158 -5.925 1.00 90.75 163 ILE A O 1
ATOM 1335 N N . GLU A 1 164 ? -22.232 -15.709 -4.858 1.00 91.25 164 GLU A N 1
ATOM 1336 C CA . GLU A 1 164 ? -23.109 -15.395 -5.996 1.00 91.25 164 GLU A CA 1
ATOM 1337 C C . GLU A 1 164 ? -22.323 -14.878 -7.216 1.00 91.25 164 GLU A C 1
ATOM 1339 O O . GLU A 1 164 ? -22.540 -15.325 -8.340 1.00 91.25 164 GLU A O 1
ATOM 1344 N N . ALA A 1 165 ? -21.326 -14.014 -6.997 1.00 90.88 165 ALA A N 1
ATOM 1345 C CA . ALA A 1 165 ? -20.428 -13.519 -8.044 1.00 90.88 165 ALA A CA 1
ATOM 1346 C C . ALA A 1 165 ? -19.319 -14.512 -8.472 1.00 90.88 165 ALA A C 1
ATOM 1348 O O . ALA A 1 165 ? -18.421 -14.132 -9.228 1.00 90.88 165 ALA A O 1
ATOM 1349 N N . GLY A 1 166 ? -19.306 -15.751 -7.964 1.00 88.62 166 GLY A N 1
ATOM 1350 C CA . GLY A 1 166 ? -18.298 -16.771 -8.293 1.00 88.62 166 GLY A CA 1
ATOM 1351 C C . GLY A 1 166 ? -16.868 -16.456 -7.818 1.00 88.62 166 GLY A C 1
ATOM 1352 O O . GLY A 1 166 ? -15.901 -17.031 -8.319 1.00 88.62 166 GLY A O 1
ATOM 1353 N N . ARG A 1 167 ? -16.698 -15.538 -6.856 1.00 88.00 167 ARG A N 1
ATOM 1354 C CA . ARG A 1 167 ? -15.410 -15.040 -6.326 1.00 88.00 167 ARG A CA 1
ATOM 1355 C C . ARG A 1 167 ? -15.048 -15.619 -4.952 1.00 88.00 167 ARG A C 1
ATOM 1357 O O . ARG A 1 167 ? -14.485 -14.944 -4.083 1.00 88.00 167 ARG A O 1
ATOM 1364 N N . GLU A 1 168 ? -15.304 -16.912 -4.758 1.00 85.94 168 GLU A N 1
ATOM 1365 C CA . GLU A 1 168 ? -14.962 -17.645 -3.526 1.00 85.94 168 GLU A CA 1
ATOM 1366 C C . GLU A 1 168 ? -13.458 -17.629 -3.179 1.00 85.94 168 GLU A C 1
ATOM 1368 O O . GLU A 1 168 ? -13.065 -17.782 -2.014 1.00 85.94 168 GLU A O 1
ATOM 1373 N N . ASP A 1 169 ? -12.588 -17.400 -4.167 1.00 85.38 169 ASP A N 1
ATOM 1374 C CA . ASP A 1 169 ? -11.138 -17.284 -3.988 1.00 85.38 169 ASP A CA 1
ATOM 1375 C C . ASP A 1 169 ? -10.762 -16.181 -2.977 1.00 85.38 169 ASP A C 1
ATOM 1377 O O . ASP A 1 169 ? -9.846 -16.354 -2.155 1.00 85.38 169 ASP A O 1
ATOM 1381 N N . LEU A 1 170 ? -11.539 -15.090 -2.963 1.00 82.88 170 LEU A N 1
ATOM 1382 C CA . LEU A 1 170 ? -11.398 -13.970 -2.035 1.00 82.88 170 LEU A CA 1
ATOM 1383 C C . LEU A 1 170 ? -11.761 -14.367 -0.593 1.00 82.88 170 LEU A C 1
ATOM 1385 O O . LEU A 1 170 ? -11.186 -13.829 0.360 1.00 82.88 170 LEU A O 1
ATOM 1389 N N . LEU A 1 171 ? -12.645 -15.356 -0.418 1.00 80.88 171 LEU A N 1
ATOM 1390 C CA . LEU A 1 171 ? -13.063 -15.889 0.884 1.00 80.88 171 LEU A CA 1
ATOM 1391 C C . LEU A 1 171 ? -12.041 -16.894 1.436 1.00 80.88 171 LEU A C 1
ATOM 1393 O O . LEU A 1 171 ? -11.640 -16.816 2.602 1.00 80.88 171 LEU A O 1
ATOM 1397 N N . SER A 1 172 ? -11.539 -17.789 0.579 1.00 64.31 172 SER A N 1
ATOM 1398 C CA . SER A 1 172 ? -10.467 -18.749 0.899 1.00 64.31 172 SER A CA 1
ATOM 1399 C C . SER A 1 172 ? -9.177 -18.061 1.386 1.00 64.31 172 SER A C 1
ATOM 1401 O O . SER A 1 172 ? -8.449 -18.572 2.247 1.00 64.31 172 SER A O 1
ATOM 1403 N N . SER A 1 173 ? -8.908 -16.850 0.888 1.00 60.34 173 SER A N 1
ATOM 1404 C CA . SER A 1 173 ? -7.811 -15.989 1.347 1.00 60.34 173 SER A CA 1
ATOM 1405 C C . SER A 1 173 ? -7.882 -15.670 2.854 1.00 60.34 173 SER A C 1
ATOM 1407 O O . SER A 1 173 ? -6.866 -15.737 3.549 1.00 60.34 173 SER A O 1
ATOM 1409 N N . GLU A 1 174 ? -9.074 -15.407 3.405 1.00 59.28 174 GLU A N 1
ATOM 1410 C CA . GLU A 1 174 ? -9.260 -15.029 4.818 1.00 59.28 174 GLU A CA 1
ATOM 1411 C C . GLU A 1 174 ? -8.935 -16.187 5.781 1.00 59.28 174 GLU A C 1
ATOM 1413 O O . GLU A 1 174 ? -8.261 -15.978 6.794 1.00 59.28 174 GLU A O 1
ATOM 1418 N N . LYS A 1 175 ? -9.324 -17.429 5.441 1.00 56.84 175 LYS A N 1
ATOM 1419 C CA . LYS A 1 175 ? -8.937 -18.631 6.212 1.00 56.84 175 LYS A CA 1
ATOM 1420 C C . LYS A 1 175 ? -7.409 -18.758 6.296 1.00 56.84 175 LYS A C 1
ATOM 1422 O O . LYS A 1 175 ? -6.871 -19.005 7.378 1.00 56.84 175 LYS A O 1
ATOM 1427 N N . ARG A 1 176 ? -6.698 -18.524 5.184 1.00 56.16 176 ARG A N 1
ATOM 1428 C CA . ARG A 1 176 ? -5.225 -18.555 5.130 1.00 56.16 176 ARG A CA 1
ATOM 1429 C C . ARG A 1 176 ? -4.585 -17.432 5.953 1.00 56.16 176 ARG A C 1
ATOM 1431 O O . ARG A 1 176 ? -3.709 -17.721 6.765 1.00 56.16 176 ARG A O 1
ATOM 1438 N N . PHE A 1 177 ? -5.053 -16.188 5.836 1.00 51.88 177 PHE A N 1
ATOM 1439 C CA . PHE A 1 177 ? -4.539 -15.074 6.650 1.00 51.88 177 PHE A CA 1
ATOM 1440 C C . PHE A 1 177 ? -4.754 -15.282 8.157 1.00 51.88 177 PHE A C 1
ATOM 1442 O O . PHE A 1 177 ? -3.847 -15.005 8.945 1.00 51.88 177 PHE A O 1
ATOM 1449 N N . ARG A 1 178 ? -5.908 -15.826 8.569 1.00 58.97 178 ARG A N 1
ATOM 1450 C CA . ARG A 1 178 ? -6.181 -16.165 9.975 1.00 58.97 178 ARG A CA 1
ATOM 1451 C C . ARG A 1 178 ? -5.219 -17.238 10.499 1.00 58.97 178 ARG A C 1
ATOM 1453 O O . ARG A 1 178 ? -4.670 -17.075 11.585 1.00 58.97 178 ARG A O 1
ATOM 1460 N N . MET A 1 179 ? -4.962 -18.287 9.713 1.00 50.94 179 MET A N 1
ATOM 1461 C CA . MET A 1 179 ? -3.985 -19.326 10.066 1.00 50.94 179 MET A CA 1
ATOM 1462 C C . MET A 1 179 ? -2.552 -18.787 10.163 1.00 50.94 179 MET A C 1
ATOM 1464 O O . MET A 1 179 ? -1.848 -19.135 11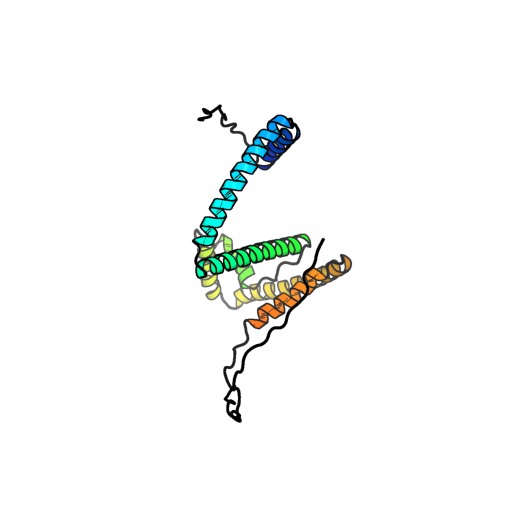.106 1.00 50.94 179 MET A O 1
ATOM 1468 N N . LEU A 1 180 ? -2.119 -17.916 9.243 1.00 56.59 180 LEU A N 1
ATOM 1469 C CA . LEU A 1 180 ? -0.785 -17.302 9.310 1.00 56.59 180 LEU A CA 1
ATOM 1470 C C . LEU A 1 180 ? -0.629 -16.410 10.550 1.00 56.59 180 LEU A C 1
ATOM 1472 O O . LEU A 1 180 ? 0.380 -16.516 11.243 1.00 56.59 180 LEU A O 1
ATOM 1476 N N . ARG A 1 181 ? -1.635 -15.589 10.882 1.00 49.88 181 ARG A N 1
ATOM 1477 C CA . ARG A 1 181 ? -1.598 -14.735 12.082 1.00 49.88 181 ARG A CA 1
ATOM 1478 C C . ARG A 1 181 ? -1.492 -15.562 13.368 1.00 49.88 181 ARG A C 1
ATOM 1480 O O . ARG A 1 181 ? -0.667 -15.255 14.220 1.00 49.88 181 ARG A O 1
ATOM 1487 N N . ASN A 1 182 ? -2.267 -16.642 13.479 1.00 51.84 182 ASN A N 1
ATOM 1488 C CA . ASN A 1 182 ? -2.265 -17.510 14.659 1.00 51.84 182 ASN A CA 1
ATOM 1489 C C . ASN A 1 182 ? -1.030 -18.437 14.752 1.00 51.84 182 ASN A C 1
ATOM 1491 O O . ASN A 1 182 ? -0.837 -19.080 15.784 1.00 51.84 182 ASN A O 1
ATOM 1495 N N . LYS A 1 183 ? -0.171 -18.510 13.720 1.00 51.94 183 LYS A N 1
ATOM 1496 C CA . LYS A 1 183 ? 1.146 -19.172 13.819 1.00 51.94 183 LYS A CA 1
ATOM 1497 C C . LYS A 1 183 ? 2.197 -18.318 14.540 1.00 51.94 183 LYS A C 1
ATOM 1499 O O . LYS A 1 183 ? 3.157 -18.884 15.045 1.00 51.94 183 LYS A O 1
ATOM 1504 N N . GLY A 1 184 ? 2.013 -16.997 14.628 1.00 48.41 184 GLY A N 1
ATOM 1505 C CA . GLY A 1 184 ? 2.955 -16.084 15.295 1.00 48.41 184 GLY A CA 1
ATOM 1506 C C . GLY A 1 184 ? 2.805 -15.975 16.818 1.00 48.41 184 GLY A C 1
ATOM 1507 O O . GLY A 1 184 ? 3.593 -15.281 17.446 1.00 48.41 184 GLY A O 1
ATOM 1508 N N . THR A 1 185 ? 1.799 -16.622 17.418 1.00 48.19 185 THR A N 1
ATOM 1509 C CA . THR A 1 185 ? 1.431 -16.446 18.840 1.00 48.19 185 THR A CA 1
ATOM 1510 C C . THR A 1 185 ? 1.471 -17.746 19.651 1.00 48.19 185 THR A C 1
ATOM 1512 O O . THR A 1 185 ? 0.815 -17.848 20.685 1.00 48.19 185 THR A O 1
ATOM 1515 N N . LYS A 1 186 ? 2.204 -18.766 19.186 1.00 38.44 186 LYS A N 1
ATOM 1516 C CA . LYS A 1 186 ? 2.490 -19.973 19.975 1.00 38.44 186 LYS A CA 1
ATOM 1517 C C . LYS A 1 186 ? 3.906 -19.877 20.555 1.00 38.44 186 LYS A C 1
ATOM 1519 O O . LYS A 1 186 ? 4.844 -19.851 19.759 1.00 38.44 186 LYS A O 1
ATOM 1524 N N . PRO A 1 187 ? 4.098 -19.862 21.888 1.00 37.62 187 PRO A N 1
ATOM 1525 C CA . PRO A 1 187 ? 5.430 -20.017 22.457 1.00 37.62 187 PRO A CA 1
ATOM 1526 C C . PRO A 1 187 ? 5.946 -21.423 22.134 1.00 37.62 187 PRO A C 1
ATOM 1528 O O . PRO A 1 187 ? 5.270 -22.421 22.400 1.00 37.62 187 PRO A O 1
ATOM 1531 N N . VAL A 1 188 ? 7.138 -21.510 21.546 1.00 35.66 188 VAL A N 1
ATOM 1532 C CA . VAL A 1 188 ? 7.812 -22.792 21.320 1.00 35.66 188 VAL A CA 1
ATOM 1533 C C . VAL A 1 188 ? 8.334 -23.280 22.668 1.00 35.66 188 VAL A C 1
ATOM 1535 O O . VAL A 1 188 ? 9.332 -22.769 23.171 1.00 35.66 188 VAL A O 1
ATOM 1538 N N . LYS A 1 189 ? 7.653 -24.262 23.269 1.00 35.06 189 LYS A N 1
ATOM 1539 C CA . LYS A 1 189 ? 8.195 -24.993 24.420 1.00 35.06 189 LYS A CA 1
ATOM 1540 C C . LYS A 1 189 ? 9.381 -25.830 23.940 1.00 35.06 189 LYS A C 1
ATOM 1542 O O . LYS A 1 189 ? 9.188 -26.864 23.308 1.00 35.06 189 LYS A O 1
ATOM 1547 N N . VAL A 1 190 ? 10.598 -25.362 24.212 1.00 41.81 190 VAL A N 1
ATOM 1548 C CA . VAL A 1 190 ? 11.829 -26.117 23.947 1.00 41.81 190 VAL A CA 1
ATOM 1549 C C . VAL A 1 190 ? 12.031 -27.119 25.082 1.00 41.81 190 VAL A C 1
ATOM 1551 O O . VAL A 1 190 ? 12.651 -26.818 26.097 1.00 41.81 190 VAL A O 1
ATOM 1554 N N . SER A 1 191 ? 11.468 -28.310 24.911 1.00 34.81 191 SER A N 1
ATOM 1555 C CA . SER A 1 191 ? 11.667 -29.457 25.796 1.00 34.81 191 SER A CA 1
ATOM 1556 C C . SER A 1 191 ? 11.535 -30.750 24.991 1.00 34.81 191 SER A C 1
ATOM 1558 O O . SER A 1 191 ? 10.599 -30.876 24.208 1.00 34.81 191 SER A O 1
ATOM 1560 N N . GLU A 1 192 ? 12.431 -31.705 25.246 1.00 37.75 192 GLU A N 1
ATOM 1561 C CA . GLU A 1 192 ? 12.343 -33.104 24.790 1.00 37.75 192 GLU A CA 1
ATOM 1562 C C . GLU A 1 192 ? 12.596 -33.398 23.290 1.00 37.75 192 GLU A C 1
ATOM 1564 O O . GLU A 1 192 ? 11.754 -33.944 22.582 1.00 37.75 192 GLU A O 1
ATOM 1569 N N . VAL A 1 193 ? 13.828 -33.164 22.822 1.00 32.88 193 VAL A N 1
ATOM 1570 C CA . VAL A 1 193 ? 14.458 -34.069 21.836 1.00 32.88 193 VAL A CA 1
ATOM 1571 C C . VAL A 1 193 ? 15.835 -34.461 22.369 1.00 32.88 193 VAL A C 1
ATOM 1573 O O . VAL A 1 193 ? 16.820 -33.759 22.148 1.00 32.88 193 VAL A O 1
ATOM 1576 N N . LYS A 1 194 ? 15.902 -35.573 23.109 1.00 36.34 194 LYS A N 1
ATOM 1577 C CA . LYS A 1 194 ? 17.164 -36.181 23.549 1.00 36.34 194 LYS A CA 1
ATOM 1578 C C . LYS A 1 194 ? 17.496 -37.405 22.696 1.00 36.34 194 LYS A C 1
ATOM 1580 O O . LYS A 1 194 ? 16.778 -38.394 22.712 1.00 36.34 194 LYS A O 1
ATOM 1585 N N . THR A 1 195 ? 18.632 -37.309 22.013 1.00 33.03 195 THR A N 1
ATOM 1586 C CA . THR A 1 195 ? 19.637 -38.373 21.866 1.00 33.03 195 THR A CA 1
ATOM 1587 C C . THR A 1 195 ? 19.162 -39.790 21.504 1.00 33.03 195 THR A C 1
ATOM 1589 O O . THR A 1 195 ? 18.976 -40.621 22.386 1.00 33.03 195 THR A O 1
ATOM 1592 N N . VAL A 1 196 ? 19.215 -40.132 20.209 1.00 31.31 196 VAL A N 1
ATOM 1593 C CA . VAL A 1 196 ? 19.734 -41.447 19.778 1.00 31.31 196 VAL A CA 1
ATOM 1594 C C . VAL A 1 196 ? 20.647 -41.281 18.557 1.00 31.31 196 VAL A C 1
ATOM 1596 O O . VAL A 1 196 ? 20.190 -41.108 17.432 1.00 31.31 196 VAL A O 1
ATOM 1599 N N . MET A 1 197 ? 21.954 -41.398 18.783 1.00 30.84 197 MET A N 1
ATOM 1600 C CA . MET A 1 197 ? 22.901 -41.968 17.822 1.00 30.84 197 MET A CA 1
ATOM 1601 C C . MET A 1 197 ? 23.722 -43.000 18.590 1.00 30.84 197 MET A C 1
ATOM 1603 O O . MET A 1 197 ? 24.277 -42.637 19.622 1.00 30.84 197 MET A O 1
ATOM 1607 N N . ILE A 1 198 ? 23.802 -44.241 18.096 1.00 32.34 198 ILE A N 1
ATOM 1608 C CA . ILE A 1 198 ? 24.928 -45.187 18.241 1.00 32.34 198 ILE A CA 1
ATOM 1609 C C . ILE A 1 198 ? 24.545 -46.525 17.587 1.00 32.34 198 ILE A C 1
ATOM 1611 O O . ILE A 1 198 ? 23.394 -46.956 17.644 1.00 32.34 198 ILE A O 1
ATOM 1615 N N . SER A 1 199 ? 25.553 -47.202 17.026 1.00 28.91 199 SER A N 1
ATOM 1616 C CA . SER A 1 199 ? 25.479 -48.495 16.327 1.00 28.91 199 SER A CA 1
ATOM 1617 C C . SER A 1 199 ? 24.787 -48.440 14.942 1.00 28.91 199 SER A C 1
ATOM 1619 O O . SER A 1 199 ? 23.784 -47.760 14.770 1.00 28.91 199 SER A O 1
ATOM 1621 N N . LYS A 1 200 ? 25.288 -49.102 13.888 1.00 33.97 200 LYS A N 1
ATOM 1622 C CA . LYS A 1 200 ? 26.448 -50.013 13.771 1.00 33.97 200 LYS A CA 1
ATOM 1623 C C . LYS A 1 200 ? 27.347 -49.617 12.592 1.00 33.97 200 LYS A C 1
ATOM 1625 O O . LYS A 1 200 ? 26.857 -49.178 11.558 1.00 33.97 200 LYS A O 1
ATOM 1630 N N . THR A 1 201 ? 28.647 -49.858 12.731 1.00 30.25 201 THR A N 1
ATOM 1631 C CA . THR A 1 201 ? 29.649 -49.796 11.655 1.00 30.25 201 THR A CA 1
ATOM 1632 C C . THR A 1 201 ? 30.448 -51.105 11.595 1.00 30.25 201 THR A C 1
ATOM 1634 O O . THR A 1 201 ? 30.408 -51.903 12.528 1.00 30.25 201 THR A O 1
ATOM 1637 N N . ALA A 1 202 ? 31.185 -51.287 10.493 1.00 30.73 202 ALA A N 1
ATOM 1638 C CA . ALA A 1 202 ? 32.248 -52.278 10.278 1.00 30.73 202 ALA A CA 1
ATOM 1639 C C . ALA A 1 202 ? 31.878 -53.781 10.244 1.00 30.73 202 ALA A C 1
ATOM 1641 O O . ALA A 1 202 ? 31.969 -54.483 11.249 1.00 30.73 202 ALA A O 1
ATOM 1642 N N . LYS A 1 203 ? 31.692 -54.310 9.021 1.00 29.19 203 LYS A N 1
ATOM 1643 C CA . LYS A 1 203 ? 32.574 -55.360 8.453 1.00 29.19 203 LYS A CA 1
ATOM 1644 C C . LYS A 1 203 ? 32.374 -55.485 6.928 1.00 29.19 203 LYS A C 1
ATOM 1646 O O . LYS A 1 203 ? 31.248 -55.318 6.483 1.00 29.19 203 LYS A O 1
ATOM 1651 N N . ALA A 1 204 ? 33.345 -55.862 6.092 1.00 30.81 204 ALA A N 1
ATOM 1652 C CA . ALA A 1 204 ? 34.726 -55.379 5.911 1.00 30.81 204 ALA A CA 1
ATOM 1653 C C . ALA A 1 204 ? 35.266 -55.957 4.582 1.00 30.81 204 ALA A C 1
ATOM 1655 O O . ALA A 1 204 ? 35.109 -57.156 4.377 1.00 30.81 204 ALA A O 1
ATOM 1656 N N . SER A 1 205 ? 36.006 -55.164 3.788 1.00 30.02 205 SER A N 1
ATOM 1657 C CA . SER A 1 205 ? 36.912 -55.600 2.690 1.00 30.02 205 SER A CA 1
ATOM 1658 C C . SER A 1 205 ? 36.296 -56.390 1.502 1.00 30.02 205 SER A C 1
ATOM 1660 O O . SER A 1 205 ? 35.220 -56.956 1.622 1.00 30.02 205 SER A O 1
ATOM 1662 N N . SER A 1 206 ? 36.901 -56.447 0.310 1.00 29.50 206 SER A N 1
ATOM 1663 C CA . SER A 1 206 ? 38.179 -55.888 -0.173 1.00 29.50 206 SER A CA 1
ATOM 1664 C C . SER A 1 206 ? 38.050 -55.301 -1.594 1.00 29.50 206 SER A C 1
ATOM 1666 O O . SER A 1 206 ? 37.058 -55.508 -2.287 1.00 29.50 206 SER A O 1
ATOM 1668 N N . SER A 1 207 ? 39.090 -54.585 -2.027 1.00 32.56 207 SER A N 1
ATOM 1669 C CA . SER A 1 207 ? 39.470 -54.418 -3.438 1.00 32.56 207 SER A CA 1
ATOM 1670 C C . SER A 1 207 ? 40.892 -54.980 -3.579 1.00 32.56 207 SER A C 1
ATOM 1672 O O . SER A 1 207 ? 41.636 -54.948 -2.589 1.00 32.56 207 SER A O 1
ATOM 1674 N N . PRO A 1 208 ? 41.272 -55.540 -4.739 1.00 43.34 208 PRO A N 1
ATOM 1675 C CA . PRO A 1 208 ? 42.243 -54.783 -5.531 1.00 43.34 208 PRO A CA 1
ATOM 1676 C C . PRO A 1 208 ? 42.006 -54.780 -7.054 1.00 43.34 208 PRO A C 1
ATOM 1678 O O . PRO A 1 208 ? 41.203 -55.517 -7.621 1.00 43.34 208 PRO A O 1
ATOM 1681 N N . GLU A 1 209 ? 42.773 -53.899 -7.685 1.00 32.72 209 GLU A N 1
ATOM 1682 C CA . GLU A 1 209 ? 42.848 -53.515 -9.096 1.00 32.72 209 GLU A CA 1
ATOM 1683 C C . GLU A 1 209 ? 43.631 -54.509 -9.982 1.00 32.72 209 GLU A C 1
ATOM 1685 O O . GLU A 1 209 ? 44.670 -55.019 -9.564 1.00 32.72 209 GLU A O 1
ATOM 1690 N N . VAL A 1 210 ? 43.197 -54.717 -11.238 1.00 31.95 210 VAL A N 1
ATOM 1691 C CA . VAL A 1 210 ? 44.034 -55.278 -12.326 1.00 31.95 210 VAL A CA 1
ATOM 1692 C C . VAL A 1 210 ? 43.622 -54.696 -13.694 1.00 31.95 210 VAL A C 1
ATOM 1694 O O . VAL A 1 210 ? 42.465 -54.333 -13.896 1.00 31.95 210 VAL A O 1
ATOM 1697 N N . LEU A 1 211 ? 44.565 -54.609 -14.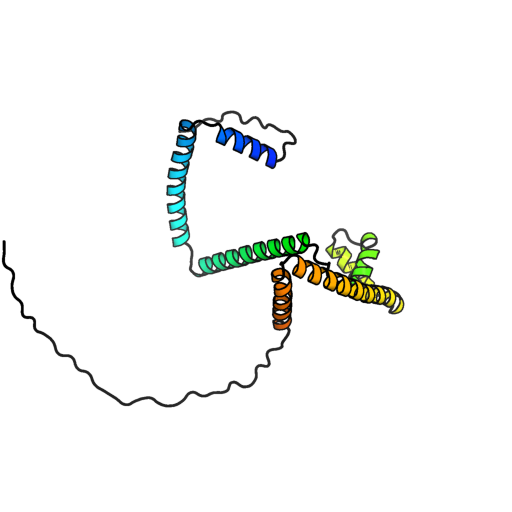642 1.00 30.17 211 LEU A N 1
ATOM 1698 C CA . LEU A 1 211 ? 44.443 -53.896 -15.926 1.00 30.17 211 LEU A CA 1
ATOM 1699 C C . LEU A 1 211 ? 44.407 -54.803 -17.185 1.00 30.17 211 LEU A C 1
ATOM 1701 O O . LEU A 1 211 ? 44.973 -55.893 -17.200 1.00 30.17 211 LEU A O 1
ATOM 1705 N N . ALA A 1 212 ? 43.918 -54.201 -18.284 1.00 31.53 212 ALA A N 1
ATOM 1706 C CA . ALA A 1 212 ? 44.348 -54.360 -19.693 1.00 31.53 212 ALA A CA 1
ATOM 1707 C C . ALA A 1 212 ? 43.712 -55.411 -20.650 1.00 31.53 212 ALA A C 1
ATOM 1709 O O . ALA A 1 212 ? 43.309 -56.504 -20.266 1.00 31.53 212 ALA A O 1
ATOM 1710 N N . LYS A 1 213 ? 43.792 -55.048 -21.955 1.00 37.19 213 LYS A N 1
ATOM 1711 C CA . LYS A 1 213 ? 43.343 -55.694 -23.227 1.00 37.19 213 LYS A CA 1
ATOM 1712 C C . LYS A 1 213 ? 41.898 -55.365 -23.646 1.00 37.19 213 LYS A C 1
ATOM 1714 O O . LYS A 1 213 ? 40.976 -55.623 -22.891 1.00 37.19 213 LYS A O 1
ATOM 1719 N N . VAL A 1 214 ? 41.590 -54.760 -24.806 1.00 32.47 214 VAL A N 1
ATOM 1720 C CA . VAL A 1 214 ? 42.316 -54.413 -26.066 1.00 32.47 214 VAL A CA 1
ATOM 1721 C C . VAL A 1 214 ? 42.615 -55.568 -27.043 1.00 32.47 214 VAL A C 1
ATOM 1723 O O . VAL A 1 214 ? 43.729 -56.080 -27.058 1.00 32.47 214 VAL A O 1
ATOM 1726 N N . VAL A 1 215 ? 41.641 -55.853 -27.926 1.00 32.22 215 VAL A N 1
ATOM 1727 C CA . VAL A 1 215 ? 41.714 -56.265 -29.362 1.00 32.22 215 VAL A CA 1
ATOM 1728 C C . VAL A 1 215 ? 40.345 -55.847 -29.971 1.00 32.22 215 VAL A C 1
ATOM 1730 O O . VAL A 1 215 ? 39.351 -56.114 -29.309 1.00 32.22 215 VAL A O 1
ATOM 1733 N N . LYS A 1 216 ? 40.101 -55.143 -31.098 1.00 33.38 216 LYS A N 1
ATOM 1734 C CA . LYS A 1 216 ? 40.810 -54.624 -32.305 1.00 33.38 216 LYS A CA 1
ATOM 1735 C C . LYS A 1 216 ? 40.379 -55.325 -33.623 1.00 33.38 216 LYS A C 1
ATOM 1737 O O . LYS A 1 216 ? 40.307 -56.545 -33.659 1.00 33.38 216 LYS A O 1
ATOM 1742 N N . THR A 1 217 ? 40.252 -54.532 -34.707 1.00 35.41 217 THR A N 1
ATOM 1743 C CA . THR A 1 217 ? 39.981 -54.861 -36.146 1.00 35.41 217 THR A CA 1
ATOM 1744 C C . THR A 1 217 ? 38.509 -55.001 -36.572 1.00 35.41 217 THR A C 1
ATOM 1746 O O . THR A 1 217 ? 37.681 -55.389 -35.757 1.00 35.41 217 THR A O 1
ATOM 1749 N N . LYS A 1 218 ? 38.101 -54.714 -37.828 1.00 37.53 218 LYS A N 1
ATOM 1750 C CA . LYS A 1 218 ? 38.709 -53.954 -38.975 1.00 37.53 218 LYS A CA 1
ATOM 1751 C C . LYS A 1 218 ? 38.687 -52.421 -38.700 1.00 37.53 218 LYS A C 1
ATOM 1753 O O . LYS A 1 218 ? 38.685 -52.076 -37.523 1.00 37.53 218 LYS A O 1
ATOM 1758 N N . LYS A 1 219 ? 38.649 -51.403 -39.590 1.00 38.41 219 LYS A N 1
ATOM 1759 C CA . LYS A 1 219 ? 39.189 -50.991 -40.932 1.00 38.41 219 LYS A CA 1
ATOM 1760 C C . LYS A 1 219 ? 39.258 -51.894 -42.187 1.00 38.41 219 LYS A C 1
ATOM 1762 O O . LYS A 1 219 ? 40.073 -52.809 -42.241 1.00 38.41 219 LYS A O 1
ATOM 1767 N N . SER A 1 220 ? 38.509 -51.491 -43.225 1.00 40.31 220 SER A N 1
ATOM 1768 C CA . SER A 1 220 ? 38.859 -51.357 -44.668 1.00 40.31 220 SER A CA 1
ATOM 1769 C C . SER A 1 220 ? 37.708 -50.570 -45.331 1.00 40.31 220 SER A C 1
ATOM 1771 O O . SER A 1 220 ? 36.569 -50.900 -45.013 1.00 40.31 220 SER A O 1
ATOM 1773 N N . GLU A 1 221 ? 37.946 -49.419 -45.973 1.00 43.44 221 GLU A N 1
ATOM 1774 C CA . GLU A 1 221 ? 37.947 -49.235 -47.452 1.00 43.44 221 GLU A CA 1
ATOM 1775 C C . GLU A 1 221 ? 36.603 -49.588 -48.124 1.00 43.44 221 GLU A C 1
ATOM 1777 O O . GLU A 1 221 ? 36.017 -50.624 -47.821 1.00 43.44 221 GLU A O 1
ATOM 1782 N N . GLU A 1 222 ? 36.060 -48.754 -49.012 1.00 44.19 222 GLU A N 1
ATOM 1783 C CA . GLU A 1 222 ? 36.717 -47.793 -49.931 1.00 44.19 222 GLU A CA 1
ATOM 1784 C C . GLU A 1 222 ? 36.274 -46.327 -49.734 1.00 44.19 222 GLU A C 1
ATOM 1786 O O . GLU A 1 222 ? 35.069 -46.099 -49.479 1.00 44.19 222 GLU A O 1
#

Organism: Alligator sinensis (NCBI:txid38654)

Foldseek 3Di:
DDPDDDDPPPPDDPDDPVNVVVVVVVCVVVDDVVVVVVVVVVVVVVVVVVVVVVVVVVVPDDPVNVVVVVVVVVVVVVVVVVVVLVVVCVVLVQDDDADALLRVQCVVCLVVFDDPDSVNSSVSSVVVVVVDDPVVSVVSRVSRVVSVVVNVVSNVVSCVVCVVVVNCVNVVVVVVVVVVVVVVPDPPPPDDDDDDDDDDDDDDDDDDDDDDDDDDDDDDDD

pLDDT: mean 78.23, std 24.48, range [28.91, 97.62]

Mean predicted aligned error: 15.47 Å

InterPro domains:
  IPR009071 High mobility group box domain [PF00505] (15-58)
  IPR009071 High mobility group box domain [PF09011] (94-158)
  IPR009071 High mobility group box domain [PS50118] (1-58)
  IPR009071 High mobility group box domain [PS50118] (95-159)
  IPR009071 High mobility group box domain [SM00398] (3-59)
  IPR009071 High mobility group box domain [SM00398] (94-160)
  IPR036910 High mobility group box domain superfamily [G3DSA:1.10.30.10] (5-91)
  IPR036910 High mobility group box domain superfamily [G3DSA:1.10.30.10] (93-159)
  IPR036910 High mobility group box domain superfamily [SSF47095] (13-74)
  IPR036910 High mobility group box domain superfamily [SSF47095] (83-174)
  IPR050342 High Mobility Group Box (HMGB) [PTHR48112] (17-208)

Secondary structure (DSSP, 8-state):
---PPP------S---HHHHHHHHHHHHHHS-HHHHHHHHHHHHHHHHHHHHHHHHHHHHS-HHHHHHHHHHHHHHHHHHHHHHHHHHHHHTTPPPPPPPHHHHHHHHHTTT---SSHHHHHHHHHHHHHHS-HHHHHHHHHHHHHHHHHHHHHHHHHHHHHHHTT-THHHHHHHHHHHHHHHTT-------------------------------------

Nearest PDB structures (foldseek):
  3tq6-assembly1_A  TM=9.138E-01  e=1.133E-10  Homo sapiens
  6erq-assembly2_G  TM=6.831E-01  e=3.027E-11  Homo sapiens
  3fgh-assembly1_A  TM=8.473E-01  e=1.907E-04  Homo 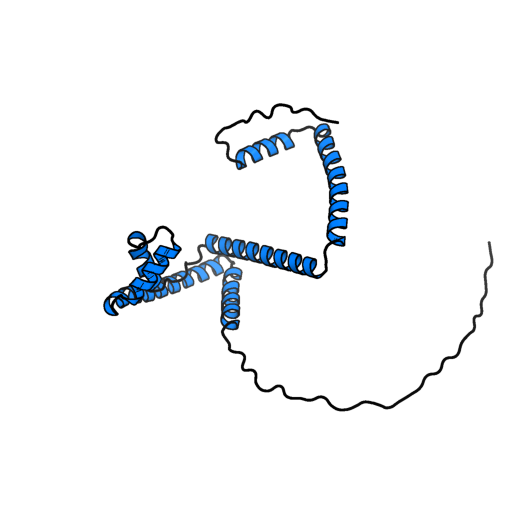sapiens
  1v64-assembly1_A  TM=7.039E-01  e=3.523E-02  Mus musculus

Radius of gyration: 34.82 Å; Cα contacts (8 Å, |Δi|>4): 62; chains: 1; bounding box: 68×81×84 Å